Protein AF-A0A923VEP1-F1 (afdb_monomer)

Sequence (220 aa):
MVNENIIKENYARMTDEQLLHLAKFDAQGLTSNALLLLREAFQHRHLDISILNNNNGLALQDAGLIKDGTSYKISDSIWAFVFTEKEAGKTNEEIYDGLIARAINENDAQLILASLKSKATEILNKQHASISKGLFIGVAGLAVAVWKYSPSYNNNLYYAGLTAIIIGVFFLFRGVSSKSRYKTILVNIETERIIAEQAATEKTPPNASNQTGWVTTTSG

Structure (mmCIF, N/CA/C/O backbone):
data_AF-A0A923VEP1-F1
#
_entry.id   AF-A0A923VEP1-F1
#
loop_
_atom_site.group_PDB
_atom_site.id
_atom_site.type_symbol
_atom_site.label_atom_id
_atom_site.label_alt_id
_atom_site.label_comp_id
_atom_site.label_asym_id
_atom_site.label_entity_id
_atom_site.label_seq_id
_atom_site.pdbx_PDB_ins_code
_atom_site.Cartn_x
_atom_site.Cartn_y
_atom_site.Cartn_z
_atom_site.occupancy
_atom_site.B_iso_or_equiv
_atom_site.auth_seq_id
_atom_site.auth_comp_id
_atom_site.auth_asym_id
_atom_site.auth_atom_id
_atom_site.pdbx_PDB_model_num
ATOM 1 N N . MET A 1 1 ? -11.069 -17.797 26.281 1.00 52.22 1 MET A N 1
ATOM 2 C CA . MET A 1 1 ? -10.958 -16.329 26.176 1.00 52.22 1 MET A CA 1
ATOM 3 C C . MET A 1 1 ? -10.704 -15.807 27.579 1.00 52.22 1 MET A C 1
ATOM 5 O O . MET A 1 1 ? -11.491 -16.127 28.462 1.00 52.22 1 MET A O 1
ATOM 9 N N . VAL A 1 2 ? -9.567 -15.156 27.830 1.00 60.34 2 VAL A N 1
ATOM 10 C CA . VAL A 1 2 ? -9.268 -14.611 29.166 1.00 60.34 2 VAL A CA 1
ATOM 11 C C . VAL A 1 2 ? -10.121 -13.357 29.360 1.00 60.34 2 VAL A C 1
ATOM 13 O O . VAL A 1 2 ? -10.227 -12.549 28.445 1.00 60.34 2 VAL A O 1
ATOM 16 N N . ASN A 1 3 ? -10.783 -13.229 30.508 1.00 81.75 3 ASN A N 1
ATOM 17 C CA . ASN A 1 3 ? -11.691 -12.117 30.781 1.00 81.75 3 ASN A CA 1
ATOM 18 C C . ASN A 1 3 ? -10.883 -10.842 31.074 1.00 81.75 3 ASN A C 1
ATOM 20 O O . ASN A 1 3 ? -10.177 -10.763 32.080 1.00 81.75 3 ASN A O 1
ATOM 24 N N . GLU A 1 4 ? -10.993 -9.855 30.190 1.00 80.81 4 GLU A N 1
ATOM 25 C CA . GLU A 1 4 ? -10.236 -8.597 30.230 1.00 80.81 4 GLU A CA 1
ATOM 26 C C . GLU A 1 4 ? -10.462 -7.811 31.526 1.00 80.81 4 GLU A C 1
ATOM 28 O O . GLU A 1 4 ? -9.530 -7.209 32.060 1.00 80.81 4 GLU A O 1
ATOM 33 N N . ASN A 1 5 ? -11.662 -7.908 32.103 1.00 84.88 5 ASN A N 1
ATOM 34 C CA . ASN A 1 5 ? -11.992 -7.242 33.362 1.00 84.88 5 ASN A CA 1
ATOM 35 C C . ASN A 1 5 ? -11.163 -7.783 34.534 1.00 84.88 5 ASN A C 1
ATOM 37 O O . ASN A 1 5 ? -10.740 -7.014 35.393 1.00 84.88 5 ASN A O 1
ATOM 41 N N . ILE A 1 6 ? -10.863 -9.087 34.535 1.00 87.81 6 ILE A N 1
ATOM 42 C CA . ILE A 1 6 ? -10.051 -9.723 35.583 1.00 87.81 6 ILE A CA 1
ATOM 43 C C . ILE A 1 6 ? -8.592 -9.268 35.475 1.00 87.81 6 ILE A C 1
ATOM 45 O O . ILE A 1 6 ? -7.945 -9.001 36.484 1.00 87.81 6 ILE A O 1
ATOM 49 N N . ILE A 1 7 ? -8.068 -9.148 34.251 1.00 87.50 7 ILE A N 1
ATOM 50 C CA . ILE A 1 7 ? -6.702 -8.660 34.016 1.00 87.50 7 ILE A CA 1
ATOM 51 C C . ILE A 1 7 ? -6.579 -7.205 34.484 1.00 87.50 7 ILE A C 1
ATOM 53 O O . ILE A 1 7 ? -5.647 -6.871 35.216 1.00 87.50 7 ILE A O 1
ATOM 57 N N . LYS A 1 8 ? -7.546 -6.358 34.113 1.00 89.44 8 LYS A N 1
ATOM 58 C CA . LYS A 1 8 ? -7.582 -4.947 34.511 1.00 89.44 8 LYS A CA 1
ATOM 59 C C . LYS A 1 8 ? -7.643 -4.786 36.030 1.00 89.44 8 LYS A C 1
ATOM 61 O O . LYS A 1 8 ? -6.890 -3.993 36.590 1.00 89.44 8 LYS A O 1
ATOM 66 N N . GLU A 1 9 ? -8.486 -5.568 36.702 1.00 89.94 9 GLU A N 1
ATOM 67 C CA . GLU A 1 9 ? -8.593 -5.558 38.162 1.00 89.94 9 GLU A CA 1
ATOM 68 C C . GLU A 1 9 ? -7.305 -6.045 38.842 1.00 89.94 9 GLU A C 1
ATOM 70 O O . GLU A 1 9 ? -6.853 -5.441 39.816 1.00 89.94 9 GLU A O 1
ATOM 75 N N . ASN A 1 10 ? -6.661 -7.083 38.302 1.00 92.94 10 ASN A N 1
ATOM 76 C CA . ASN A 1 10 ? -5.381 -7.562 38.818 1.00 92.94 10 ASN A CA 1
ATOM 77 C C . ASN A 1 10 ? -4.284 -6.496 38.701 1.00 92.94 10 ASN A C 1
ATOM 79 O O . ASN A 1 10 ? -3.586 -6.243 39.681 1.00 92.94 10 ASN A O 1
ATOM 83 N N . TYR A 1 11 ? -4.160 -5.818 37.557 1.00 94.50 11 TYR A N 1
ATOM 84 C CA . TYR A 1 11 ? -3.188 -4.729 37.393 1.00 94.50 11 TYR A CA 1
ATOM 85 C C . TYR A 1 11 ? -3.507 -3.519 38.271 1.00 94.50 11 TYR A C 1
ATOM 87 O O . TYR A 1 11 ? -2.596 -2.893 38.807 1.00 94.50 11 TYR A O 1
ATOM 95 N N . ALA A 1 12 ? -4.790 -3.225 38.495 1.00 91.75 12 ALA A N 1
ATOM 96 C CA . ALA A 1 12 ? -5.208 -2.168 39.410 1.00 91.75 12 ALA A CA 1
ATOM 97 C C . ALA A 1 12 ? -4.844 -2.463 40.877 1.00 91.75 12 ALA A C 1
ATOM 99 O O . ALA A 1 12 ? -4.664 -1.521 41.646 1.00 91.75 12 ALA A O 1
ATOM 100 N N . ARG A 1 13 ? -4.705 -3.738 41.262 1.00 95.12 13 ARG A N 1
ATOM 101 C CA . ARG A 1 13 ? -4.319 -4.166 42.619 1.00 95.12 13 ARG A CA 1
ATOM 102 C C . ARG A 1 13 ? -2.810 -4.328 42.819 1.00 95.12 13 ARG A C 1
ATOM 104 O O . ARG A 1 13 ? -2.364 -4.344 43.962 1.00 95.12 13 ARG A O 1
ATOM 111 N N . MET A 1 14 ? -2.034 -4.458 41.743 1.00 96.38 14 MET A N 1
ATOM 112 C CA . MET A 1 14 ? -0.572 -4.555 41.823 1.00 96.38 14 MET A CA 1
ATOM 113 C C . MET A 1 14 ? 0.042 -3.241 42.308 1.00 96.38 14 MET A C 1
ATOM 115 O O . MET A 1 14 ? -0.480 -2.163 42.012 1.00 96.38 14 MET A O 1
ATOM 119 N N . THR A 1 15 ? 1.161 -3.317 43.028 1.00 96.19 15 THR A N 1
ATOM 120 C CA . THR A 1 15 ? 1.973 -2.133 43.351 1.00 96.19 15 THR A CA 1
ATOM 121 C C . THR A 1 15 ? 2.782 -1.684 42.135 1.00 96.19 15 THR A C 1
ATOM 123 O O . THR A 1 15 ? 2.928 -2.425 41.158 1.00 96.19 15 THR A O 1
ATOM 126 N N . ASP A 1 16 ? 3.320 -0.468 42.174 1.00 94.75 16 ASP A N 1
ATOM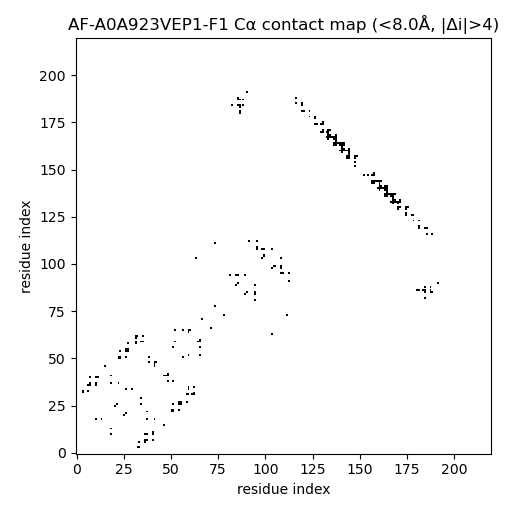 127 C CA . ASP A 1 16 ? 4.094 0.074 41.054 1.00 94.75 16 ASP A CA 1
ATOM 128 C C . ASP A 1 16 ? 5.374 -0.738 40.809 1.00 94.75 16 ASP A C 1
ATOM 130 O O . ASP A 1 16 ? 5.750 -0.974 39.661 1.00 94.75 16 ASP A O 1
ATOM 134 N N . GLU A 1 17 ? 5.996 -1.269 41.865 1.00 93.81 17 GLU A N 1
ATOM 135 C CA . GLU A 1 17 ? 7.159 -2.156 41.767 1.00 93.81 17 GLU A CA 1
ATOM 136 C C . GLU A 1 17 ? 6.806 -3.474 41.076 1.00 93.81 17 GLU A C 1
ATOM 138 O O . GLU A 1 17 ? 7.581 -3.973 40.258 1.00 93.81 17 GLU A O 1
ATOM 143 N N . GLN A 1 18 ? 5.629 -4.030 41.374 1.00 95.06 18 GLN A N 1
ATOM 144 C CA . GLN A 1 18 ? 5.143 -5.256 40.742 1.00 95.06 18 GLN A CA 1
ATOM 145 C C . GLN A 1 18 ? 4.831 -5.032 39.262 1.00 95.06 18 GLN A C 1
ATOM 147 O O . GLN A 1 18 ? 5.214 -5.851 38.429 1.00 95.06 18 GLN A O 1
ATOM 152 N N . LEU A 1 19 ? 4.199 -3.905 38.922 1.00 93.62 19 LEU A N 1
ATOM 153 C CA . LEU A 1 19 ? 3.934 -3.515 37.536 1.00 93.62 19 LEU A CA 1
ATOM 154 C C . LEU A 1 19 ? 5.237 -3.312 36.751 1.00 93.62 19 LEU A C 1
ATOM 156 O O . LEU A 1 19 ? 5.366 -3.802 35.628 1.00 93.62 19 LEU A O 1
ATOM 160 N N . LEU A 1 20 ? 6.230 -2.651 37.353 1.00 92.75 20 LEU A N 1
ATOM 161 C CA . LEU A 1 20 ? 7.564 -2.469 36.774 1.00 92.75 20 LEU A CA 1
ATOM 162 C C . LEU A 1 20 ? 8.304 -3.796 36.584 1.00 92.75 20 LEU A C 1
ATOM 164 O O . LEU A 1 20 ? 8.945 -3.988 35.550 1.00 92.75 20 LEU A O 1
ATOM 168 N N . HIS A 1 21 ? 8.222 -4.710 37.552 1.00 92.19 21 HIS A N 1
ATOM 169 C CA . HIS A 1 21 ? 8.815 -6.042 37.443 1.00 92.19 21 HIS A CA 1
ATOM 170 C C . HIS A 1 21 ? 8.169 -6.839 36.306 1.00 92.19 21 HIS A C 1
ATOM 172 O O . HIS A 1 21 ? 8.873 -7.338 35.428 1.00 92.19 21 HIS A O 1
ATOM 178 N N . LEU A 1 22 ? 6.835 -6.884 36.275 1.00 92.19 22 LEU A N 1
ATOM 179 C CA . LEU A 1 22 ? 6.066 -7.555 35.230 1.00 92.19 22 LEU A CA 1
ATOM 180 C C . LEU A 1 22 ? 6.438 -7.017 33.839 1.00 92.19 22 LEU A C 1
ATOM 182 O O . LEU A 1 22 ? 6.708 -7.790 32.923 1.00 92.19 22 LEU A O 1
ATOM 186 N N . ALA A 1 23 ? 6.528 -5.691 33.690 1.00 89.44 23 ALA A N 1
ATOM 187 C CA . ALA A 1 23 ? 6.914 -5.040 32.439 1.00 89.44 23 ALA A CA 1
ATOM 188 C C . ALA A 1 23 ? 8.346 -5.383 31.985 1.00 89.44 23 ALA A C 1
ATOM 190 O O . ALA A 1 23 ? 8.605 -5.492 30.785 1.00 89.44 23 ALA A O 1
ATOM 191 N N . LYS A 1 24 ? 9.284 -5.542 32.929 1.00 89.50 24 LYS A N 1
ATOM 192 C CA . LYS A 1 24 ? 10.697 -5.816 32.627 1.00 89.50 24 LYS A CA 1
ATOM 193 C C . LYS A 1 24 ? 10.974 -7.280 32.311 1.00 89.50 24 LYS A C 1
ATOM 195 O O . LYS A 1 24 ? 11.779 -7.535 31.419 1.00 89.50 24 LYS A O 1
ATOM 200 N N . PHE A 1 25 ? 10.347 -8.205 33.033 1.00 87.00 25 PHE A N 1
ATOM 201 C CA . PHE A 1 25 ? 10.731 -9.619 33.013 1.00 87.00 25 PHE A CA 1
ATOM 202 C C . PHE A 1 25 ? 9.683 -10.530 32.372 1.00 87.00 25 PHE A C 1
ATOM 204 O O . PHE A 1 25 ? 10.047 -11.437 31.631 1.00 87.00 25 PHE A O 1
ATOM 211 N N . ASP A 1 26 ? 8.396 -10.261 32.590 1.00 85.62 26 ASP A N 1
ATOM 212 C CA . ASP A 1 26 ? 7.318 -11.192 32.225 1.00 85.62 26 ASP A CA 1
ATOM 213 C C . ASP A 1 26 ? 6.531 -10.750 30.982 1.00 85.62 26 ASP A C 1
ATOM 215 O O . ASP A 1 26 ? 5.706 -11.493 30.447 1.00 85.62 26 ASP A O 1
ATOM 219 N N . ALA A 1 27 ? 6.788 -9.538 30.489 1.00 81.62 27 ALA A N 1
ATOM 220 C CA . ALA A 1 27 ? 5.995 -8.912 29.439 1.00 81.62 27 ALA A CA 1
ATOM 221 C C . ALA A 1 27 ? 6.010 -9.658 28.092 1.00 81.62 27 ALA A C 1
ATOM 223 O O . ALA A 1 27 ? 5.032 -9.584 27.352 1.00 81.62 27 ALA A O 1
ATOM 224 N N . GLN A 1 28 ? 7.059 -10.430 27.797 1.00 78.94 28 GLN A N 1
ATOM 225 C CA . GLN A 1 28 ? 7.142 -11.240 26.573 1.00 78.94 28 GLN A CA 1
ATOM 226 C C . GLN A 1 28 ? 6.142 -12.406 26.555 1.00 78.94 28 GLN A C 1
ATOM 228 O O . GLN A 1 28 ? 5.768 -12.879 25.486 1.00 78.94 28 GLN A O 1
ATOM 233 N N . GLY A 1 29 ? 5.706 -12.873 27.731 1.00 78.12 29 GLY A N 1
ATOM 234 C CA . GLY A 1 29 ? 4.711 -13.939 27.866 1.00 78.12 29 GLY A CA 1
ATOM 235 C C . GLY A 1 29 ? 3.266 -13.435 27.883 1.00 78.12 29 GLY A C 1
ATOM 236 O O . GLY A 1 29 ? 2.335 -14.239 27.941 1.00 78.12 29 GLY A O 1
ATOM 237 N N . LEU A 1 30 ? 3.058 -12.116 27.859 1.00 82.00 30 LEU A N 1
ATOM 238 C CA . LEU A 1 30 ? 1.729 -11.521 27.900 1.00 82.00 30 LEU A CA 1
ATOM 239 C C . LEU A 1 30 ? 1.100 -11.497 26.505 1.00 82.00 30 LEU A C 1
ATOM 241 O O . LEU A 1 30 ? 1.724 -11.145 25.508 1.00 82.00 30 LEU A O 1
ATOM 245 N N . THR A 1 31 ? -0.189 -11.824 26.444 1.00 81.88 31 THR A N 1
ATOM 246 C CA . THR A 1 31 ? -0.997 -11.625 25.232 1.00 81.88 31 THR A CA 1
ATOM 247 C C . THR A 1 31 ? -1.098 -10.138 24.882 1.00 81.88 31 THR A C 1
ATOM 249 O O . THR A 1 31 ? -1.059 -9.299 25.785 1.00 81.88 31 THR A O 1
ATOM 252 N N . SER A 1 32 ? -1.344 -9.806 23.612 1.00 75.50 32 SER A N 1
ATOM 253 C CA . SER A 1 32 ? -1.493 -8.419 23.148 1.00 75.50 32 SER A CA 1
ATOM 254 C C . SER A 1 32 ? -2.481 -7.603 23.993 1.00 75.50 32 SER A C 1
ATOM 256 O O . SER A 1 32 ? -2.124 -6.528 24.462 1.00 75.50 32 SER A O 1
ATOM 258 N N . ASN A 1 33 ? -3.671 -8.135 24.303 1.00 75.31 33 ASN A N 1
ATOM 259 C CA . ASN A 1 33 ? -4.666 -7.421 25.124 1.00 75.31 33 ASN A CA 1
ATOM 260 C C . ASN A 1 33 ? -4.176 -7.169 26.560 1.00 75.31 33 ASN A C 1
ATOM 262 O O . ASN A 1 33 ? -4.417 -6.103 27.122 1.00 75.31 33 ASN A O 1
ATOM 266 N N . ALA A 1 34 ? -3.439 -8.115 27.147 1.00 85.12 34 ALA A N 1
ATOM 267 C CA . ALA A 1 34 ? -2.849 -7.943 28.473 1.00 85.12 34 ALA A CA 1
ATOM 268 C C . ALA A 1 34 ? -1.767 -6.847 28.473 1.00 85.12 34 ALA A C 1
ATOM 270 O O . ALA A 1 34 ? -1.735 -6.020 29.380 1.00 85.12 34 ALA A O 1
ATOM 271 N N . LEU A 1 35 ? -0.941 -6.768 27.424 1.00 86.94 35 LEU A N 1
ATOM 272 C CA . LEU A 1 35 ? 0.028 -5.678 27.259 1.00 86.94 35 LEU A CA 1
ATOM 273 C C . LEU A 1 35 ? -0.649 -4.305 27.131 1.00 86.94 35 LEU A C 1
ATOM 275 O O . LEU A 1 35 ? -0.133 -3.318 27.660 1.00 86.94 35 LEU A O 1
ATOM 279 N N . LEU A 1 36 ? -1.813 -4.231 26.479 1.00 81.50 36 LEU A N 1
ATOM 280 C CA . LEU A 1 36 ? -2.581 -2.986 26.376 1.00 81.50 36 LEU A CA 1
ATOM 281 C C . LEU A 1 36 ? -3.112 -2.520 27.727 1.00 81.50 36 LEU A C 1
ATOM 283 O O . LEU A 1 36 ? -2.910 -1.362 28.096 1.00 81.50 36 LEU A O 1
ATOM 287 N N . LEU A 1 37 ? -3.723 -3.428 28.487 1.00 86.94 37 LEU A N 1
ATOM 288 C CA . LEU A 1 37 ? -4.214 -3.132 29.834 1.00 86.94 37 LEU A CA 1
ATOM 289 C C . LEU A 1 37 ? -3.068 -2.768 30.787 1.00 86.94 37 LEU A C 1
ATOM 291 O O . LEU A 1 37 ? -3.220 -1.882 31.627 1.00 86.94 37 LEU A O 1
ATOM 295 N N . LEU A 1 38 ? -1.900 -3.400 30.631 1.00 89.94 38 LEU A N 1
ATOM 296 C CA . LEU A 1 38 ? -0.706 -3.067 31.404 1.00 89.94 38 LEU A CA 1
ATOM 297 C C . LEU A 1 38 ? -0.239 -1.636 31.110 1.00 89.94 38 LEU A C 1
ATOM 299 O O . LEU A 1 38 ? 0.043 -0.872 32.032 1.00 89.94 38 LEU A O 1
ATOM 303 N N . ARG A 1 39 ? -0.213 -1.230 29.837 1.00 84.81 39 ARG A N 1
ATOM 304 C CA . ARG A 1 39 ? 0.128 0.146 29.460 1.00 84.81 39 ARG A CA 1
ATOM 305 C C . ARG A 1 39 ? -0.885 1.164 29.987 1.00 84.81 39 ARG A C 1
ATOM 307 O O . ARG A 1 39 ? -0.470 2.234 30.430 1.00 84.81 39 ARG A O 1
ATOM 314 N N . GLU A 1 40 ? -2.181 0.848 29.950 1.00 85.38 40 GLU A N 1
ATOM 315 C CA . GLU A 1 40 ? -3.235 1.700 30.523 1.00 85.38 40 GLU A CA 1
ATOM 316 C C . GLU A 1 40 ? -2.985 1.930 32.024 1.00 85.38 40 GLU A C 1
ATOM 318 O O . GLU A 1 40 ? -3.026 3.068 32.493 1.00 85.38 40 GLU A O 1
ATOM 323 N N . ALA A 1 41 ? -2.621 0.874 32.763 1.00 88.12 41 ALA A N 1
ATOM 324 C CA . ALA A 1 41 ? -2.265 0.976 34.177 1.00 88.12 41 ALA A CA 1
ATOM 325 C C . ALA A 1 41 ? -1.023 1.860 34.412 1.00 88.12 41 ALA A C 1
ATOM 327 O O . ALA A 1 41 ? -1.032 2.695 35.316 1.00 88.12 41 ALA A O 1
ATOM 328 N N . PHE A 1 42 ? 0.013 1.745 33.571 1.00 91.50 42 PHE A N 1
ATOM 329 C CA . PHE A 1 42 ? 1.195 2.619 33.631 1.00 91.50 42 PHE A CA 1
ATOM 330 C C . PHE A 1 42 ? 0.841 4.088 33.372 1.00 91.50 42 PHE A C 1
ATOM 332 O O . PHE A 1 42 ? 1.305 4.966 34.095 1.00 91.50 42 PHE A O 1
ATOM 339 N N . GLN A 1 43 ? -0.007 4.364 32.375 1.00 86.56 43 GLN A N 1
ATOM 340 C CA . GLN A 1 43 ? -0.461 5.721 32.057 1.00 86.56 43 GLN A CA 1
ATOM 341 C C . GLN A 1 43 ? -1.260 6.341 33.201 1.00 86.56 43 GLN A C 1
ATOM 343 O O . GLN A 1 43 ? -0.994 7.480 33.581 1.00 86.56 43 GLN A O 1
ATOM 348 N N . HIS A 1 44 ? -2.201 5.585 33.771 1.00 90.06 44 HIS A N 1
ATOM 349 C CA . HIS A 1 44 ? -3.036 6.046 34.878 1.00 90.06 44 HIS A CA 1
ATOM 350 C C . HIS A 1 44 ? -2.214 6.375 36.133 1.00 90.06 44 HIS A C 1
ATOM 352 O O . HIS A 1 44 ? -2.601 7.228 36.927 1.00 90.06 44 HIS A O 1
ATOM 358 N N . ARG A 1 45 ? -1.078 5.698 36.325 1.00 88.62 45 ARG A N 1
ATOM 359 C CA . ARG A 1 45 ? -0.187 5.894 37.477 1.00 88.62 45 ARG A CA 1
ATOM 360 C C . ARG A 1 45 ? 1.046 6.744 37.167 1.00 88.62 45 ARG A C 1
ATOM 362 O O . ARG A 1 45 ? 1.923 6.864 38.013 1.00 88.62 45 ARG A O 1
ATOM 369 N N . HIS A 1 46 ? 1.113 7.340 35.975 1.00 87.31 46 HIS A N 1
ATOM 370 C CA . HIS A 1 46 ? 2.241 8.158 35.515 1.00 87.31 46 HIS A CA 1
ATOM 371 C C . HIS A 1 46 ? 3.609 7.448 35.585 1.00 87.31 46 HIS A C 1
ATOM 373 O O . HIS A 1 46 ? 4.637 8.079 35.826 1.00 87.31 46 HIS A O 1
ATOM 379 N N . LEU A 1 47 ? 3.626 6.133 35.358 1.00 89.25 47 LEU A N 1
ATOM 380 C CA . LEU A 1 47 ? 4.844 5.326 35.310 1.00 89.25 47 LEU A CA 1
ATOM 381 C C . LEU A 1 47 ? 5.541 5.450 33.948 1.00 89.25 47 LEU A C 1
ATOM 383 O O . LEU A 1 47 ? 4.921 5.775 32.935 1.00 89.25 47 LEU A O 1
ATOM 387 N N . ASP A 1 48 ? 6.841 5.155 33.914 1.00 85.50 48 ASP A N 1
ATOM 388 C CA . ASP A 1 48 ? 7.645 5.235 32.694 1.00 85.50 48 ASP A CA 1
ATOM 389 C C . ASP A 1 48 ? 7.270 4.134 31.683 1.00 85.50 48 ASP A C 1
ATOM 391 O O . ASP A 1 48 ? 7.588 2.954 31.841 1.00 85.50 48 ASP A O 1
ATOM 395 N N . ILE A 1 49 ? 6.594 4.547 30.610 1.00 82.25 49 ILE A N 1
ATOM 396 C CA . ILE A 1 49 ? 6.110 3.679 29.527 1.00 82.25 49 ILE A CA 1
ATOM 397 C C . ILE A 1 49 ? 7.258 3.246 28.602 1.00 82.25 49 ILE A C 1
ATOM 399 O O . ILE A 1 49 ? 7.128 2.249 27.889 1.00 82.25 49 ILE A O 1
ATOM 403 N N . SER A 1 50 ? 8.400 3.945 28.611 1.00 77.94 50 SER A N 1
ATOM 404 C CA . SER A 1 50 ? 9.531 3.628 27.727 1.00 77.94 50 SER A CA 1
ATOM 405 C C . SER A 1 50 ? 10.079 2.213 27.957 1.00 77.94 50 SER A C 1
ATOM 407 O O . SER A 1 50 ? 10.549 1.557 27.025 1.00 77.94 50 SER A O 1
ATOM 409 N N . ILE A 1 51 ? 9.914 1.694 29.177 1.00 80.50 51 ILE A N 1
ATOM 410 C CA . ILE A 1 51 ? 10.300 0.340 29.585 1.00 80.50 51 ILE A CA 1
ATOM 411 C C . ILE A 1 51 ? 9.521 -0.726 28.796 1.00 80.50 51 ILE A C 1
ATOM 413 O O . ILE A 1 51 ? 10.084 -1.759 28.433 1.00 80.50 51 ILE A O 1
ATOM 417 N N . LEU A 1 52 ? 8.248 -0.468 28.473 1.00 77.88 52 LEU A N 1
ATOM 418 C CA . LEU A 1 52 ? 7.418 -1.379 27.678 1.00 77.88 52 LEU A CA 1
ATOM 419 C C . LEU A 1 52 ? 7.851 -1.395 26.203 1.00 77.88 52 LEU A C 1
ATOM 421 O O . LEU A 1 52 ? 7.848 -2.455 25.573 1.00 77.88 52 LEU A O 1
ATOM 425 N N . ASN A 1 53 ? 8.274 -0.242 25.675 1.00 66.38 53 ASN A N 1
ATOM 426 C CA . ASN A 1 53 ? 8.685 -0.081 24.278 1.00 66.38 53 ASN A CA 1
ATOM 427 C C . ASN A 1 53 ? 10.036 -0.752 23.976 1.00 66.38 53 ASN A C 1
ATOM 429 O O . ASN A 1 53 ? 10.188 -1.349 22.911 1.00 66.38 53 ASN A O 1
ATOM 433 N N . ASN A 1 54 ? 10.995 -0.699 24.910 1.00 64.38 54 ASN A N 1
ATOM 434 C CA . ASN A 1 54 ? 12.335 -1.264 24.707 1.00 64.38 54 ASN A CA 1
ATOM 435 C C . ASN A 1 54 ? 12.347 -2.798 24.629 1.00 64.38 54 ASN A C 1
ATOM 437 O O . ASN A 1 54 ? 13.136 -3.360 23.874 1.00 64.38 54 ASN A O 1
ATOM 441 N N . ASN A 1 55 ? 11.468 -3.472 25.377 1.00 60.62 55 ASN A N 1
ATOM 442 C CA . ASN A 1 55 ? 11.494 -4.934 25.486 1.00 60.62 55 ASN A CA 1
ATOM 443 C C . ASN A 1 55 ? 10.443 -5.639 24.615 1.00 60.62 55 ASN A C 1
ATOM 445 O O . ASN A 1 55 ? 10.649 -6.792 24.244 1.00 60.62 55 ASN A O 1
ATOM 449 N N . ASN A 1 56 ? 9.337 -4.965 24.272 1.00 59.94 56 ASN A N 1
ATOM 450 C CA . ASN A 1 56 ? 8.178 -5.592 23.617 1.00 59.94 5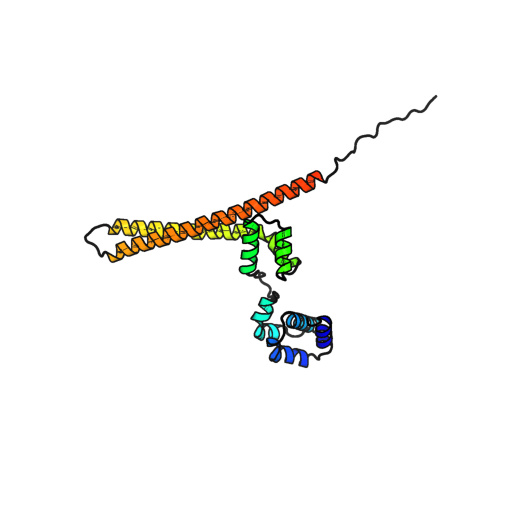6 ASN A CA 1
ATOM 451 C C . ASN A 1 56 ? 7.682 -4.814 22.389 1.00 59.94 56 ASN A C 1
ATOM 453 O O . ASN A 1 56 ? 6.527 -4.964 21.986 1.00 59.94 56 ASN A O 1
ATOM 457 N N . GLY A 1 57 ? 8.542 -3.987 21.782 1.00 51.38 57 GLY A N 1
ATOM 458 C CA . GLY A 1 57 ? 8.190 -3.129 20.647 1.00 51.38 57 GLY A CA 1
ATOM 459 C C . GLY A 1 57 ? 7.522 -3.865 19.477 1.00 51.38 57 GLY A C 1
ATOM 460 O O . GLY A 1 57 ? 6.648 -3.296 18.841 1.00 51.38 57 GLY A O 1
ATOM 461 N N . LEU A 1 58 ? 7.842 -5.143 19.241 1.00 51.00 58 LEU A N 1
ATOM 462 C CA . LEU A 1 58 ? 7.185 -5.973 18.219 1.00 51.00 58 LEU A CA 1
ATOM 463 C C . LEU A 1 58 ? 5.755 -6.392 18.611 1.00 51.00 58 LEU A C 1
ATOM 465 O O . LEU A 1 58 ? 4.841 -6.232 17.812 1.00 51.00 58 LEU A O 1
ATOM 469 N N . ALA A 1 59 ? 5.526 -6.836 19.852 1.00 53.19 59 ALA A N 1
ATOM 470 C CA . ALA A 1 59 ? 4.196 -7.244 20.323 1.00 53.19 59 ALA A CA 1
ATOM 471 C C . ALA A 1 59 ? 3.235 -6.049 20.490 1.00 53.19 59 ALA A C 1
ATOM 473 O O . ALA A 1 59 ? 2.036 -6.167 20.249 1.00 53.19 59 ALA A O 1
ATOM 474 N N . LEU A 1 60 ? 3.763 -4.875 20.854 1.00 50.53 60 LEU A N 1
ATOM 475 C CA . LEU A 1 60 ? 3.012 -3.614 20.930 1.00 50.53 60 LEU A CA 1
ATOM 476 C C . LEU A 1 60 ? 2.754 -2.985 19.547 1.00 50.53 60 LEU A C 1
ATOM 478 O O . LEU A 1 60 ? 1.789 -2.235 19.383 1.00 50.53 60 LEU A O 1
ATOM 482 N N . GLN A 1 61 ? 3.598 -3.291 18.558 1.00 49.72 61 GLN A N 1
ATOM 483 C CA . GLN A 1 61 ? 3.416 -2.903 17.157 1.00 49.72 61 GLN A CA 1
ATOM 484 C C . GLN A 1 61 ? 2.395 -3.806 16.450 1.00 49.72 61 GLN A C 1
ATOM 486 O O . GLN A 1 61 ? 1.539 -3.281 15.743 1.00 49.72 61 GLN A O 1
ATOM 491 N N . ASP A 1 62 ? 2.402 -5.115 16.722 1.00 46.94 62 ASP A N 1
ATOM 492 C CA . ASP A 1 62 ? 1.357 -6.053 16.278 1.00 46.94 62 ASP A CA 1
ATOM 493 C C . ASP A 1 62 ? 0.004 -5.782 16.960 1.00 46.94 62 ASP A C 1
ATOM 495 O O . ASP A 1 62 ? -1.048 -5.991 16.361 1.00 46.94 62 ASP A O 1
ATOM 499 N N . ALA A 1 63 ? 0.015 -5.239 18.184 1.00 49.19 63 ALA A N 1
ATOM 500 C CA . ALA A 1 63 ? -1.172 -4.711 18.863 1.00 49.19 63 ALA A CA 1
ATOM 501 C C . ALA A 1 63 ? -1.585 -3.297 18.389 1.00 49.19 63 ALA A C 1
ATOM 503 O O . ALA A 1 63 ? -2.488 -2.696 18.970 1.00 49.19 63 ALA A O 1
ATOM 504 N N . GLY A 1 64 ? -0.912 -2.742 17.371 1.00 44.88 64 GLY A N 1
ATOM 505 C CA . GLY A 1 64 ? -1.304 -1.509 16.683 1.00 44.88 64 GLY A CA 1
ATOM 506 C C . GLY A 1 64 ? -1.100 -0.199 17.450 1.00 44.88 64 GLY A C 1
ATOM 507 O O . GLY A 1 64 ? -1.692 0.804 17.067 1.00 44.88 64 GLY A O 1
ATOM 508 N N . LEU A 1 65 ? -0.310 -0.156 18.533 1.00 48.72 65 LEU A N 1
ATOM 509 C CA . LEU A 1 65 ? -0.414 0.955 19.494 1.00 48.72 65 LEU A CA 1
ATOM 510 C C . LEU A 1 65 ? 0.873 1.716 19.840 1.00 48.72 65 LEU A C 1
ATOM 512 O O . LEU A 1 65 ? 0.841 2.537 20.759 1.00 48.72 65 LEU A O 1
ATOM 516 N N . ILE A 1 66 ? 1.981 1.593 19.101 1.00 44.78 66 ILE A N 1
ATOM 517 C CA . ILE A 1 66 ? 3.096 2.554 19.260 1.00 44.78 66 ILE A CA 1
ATOM 518 C C . ILE A 1 66 ? 2.671 3.943 18.740 1.00 44.78 66 ILE A C 1
ATOM 520 O O . ILE A 1 66 ? 2.831 4.284 17.572 1.00 44.78 66 ILE A O 1
ATOM 524 N N . LYS A 1 67 ? 2.115 4.752 19.652 1.00 51.00 67 LYS A N 1
ATOM 525 C CA . LYS A 1 67 ? 1.964 6.208 19.554 1.00 51.00 67 LYS A CA 1
ATOM 526 C C . LYS A 1 67 ? 3.285 6.868 19.954 1.00 51.00 67 LYS A C 1
ATOM 528 O O . LYS A 1 67 ? 3.405 7.322 21.087 1.00 51.00 67 LYS A O 1
ATOM 533 N N . ASP A 1 68 ? 4.235 6.930 19.029 1.00 41.44 68 ASP A N 1
ATOM 534 C CA . ASP A 1 68 ? 5.299 7.935 19.082 1.00 41.44 68 ASP A CA 1
ATOM 535 C C . ASP A 1 68 ? 4.961 9.029 18.064 1.00 41.44 68 ASP A C 1
ATOM 537 O O . ASP A 1 68 ? 4.496 8.749 16.962 1.00 41.44 68 ASP A O 1
ATOM 541 N N . GLY A 1 69 ? 5.101 10.288 18.483 1.00 36.59 69 GLY A N 1
ATOM 542 C CA . GLY A 1 69 ? 4.475 11.493 17.922 1.00 36.59 69 GLY A CA 1
ATOM 543 C C . GLY A 1 69 ? 4.843 11.923 16.497 1.00 36.59 69 GLY A C 1
ATOM 544 O O . GLY A 1 69 ? 4.971 13.115 16.250 1.00 36.59 69 GLY A O 1
ATOM 545 N N . THR A 1 70 ? 4.987 11.019 15.533 1.00 34.31 70 THR A N 1
ATOM 546 C CA . THR A 1 70 ? 5.146 11.362 14.113 1.00 34.31 70 THR A CA 1
ATOM 547 C C . THR A 1 70 ? 4.561 10.260 13.228 1.00 34.31 70 THR A C 1
ATOM 549 O O . THR A 1 70 ? 5.091 9.162 13.171 1.00 34.31 70 THR A O 1
ATOM 552 N N . SER A 1 71 ? 3.484 10.582 12.497 1.00 39.59 71 SER A N 1
ATOM 553 C CA . SER A 1 71 ? 2.905 9.774 11.410 1.00 39.59 71 SER A CA 1
ATOM 554 C C . SER A 1 71 ? 2.586 8.317 11.777 1.00 39.59 71 SER A C 1
ATOM 556 O O . SER A 1 71 ? 3.432 7.439 11.630 1.00 39.59 71 SER A O 1
ATOM 558 N N . TYR A 1 72 ? 1.325 8.047 12.132 1.00 44.78 72 TYR A N 1
ATOM 559 C CA . TYR A 1 72 ? 0.753 6.698 12.224 1.00 44.78 72 TYR A CA 1
ATOM 560 C C . TYR A 1 72 ? 1.190 5.870 11.003 1.00 44.78 72 TYR A C 1
ATOM 562 O O . TYR A 1 72 ? 0.722 6.095 9.882 1.00 44.78 72 TYR A O 1
ATOM 570 N N . LYS A 1 73 ? 2.155 4.959 11.178 1.00 51.59 73 LYS A N 1
ATOM 571 C CA . LYS A 1 73 ? 2.551 4.032 10.117 1.00 51.59 73 LYS A CA 1
ATOM 572 C C . LYS A 1 73 ? 1.501 2.936 10.084 1.00 51.59 73 LYS A C 1
ATOM 574 O O . LYS A 1 73 ? 1.721 1.839 10.580 1.00 51.59 73 LYS A O 1
ATOM 579 N N . ILE A 1 74 ? 0.351 3.268 9.496 1.00 65.31 74 ILE A N 1
ATOM 580 C CA . ILE A 1 74 ? -0.555 2.269 8.933 1.00 65.31 74 ILE A CA 1
ATOM 581 C C . ILE A 1 74 ? 0.335 1.333 8.120 1.00 65.31 74 ILE A C 1
ATOM 583 O O . ILE A 1 74 ? 1.055 1.793 7.226 1.00 65.31 74 ILE A O 1
ATOM 587 N N . SER A 1 75 ? 0.356 0.058 8.495 1.00 75.44 75 SER A N 1
ATOM 588 C CA . SER A 1 75 ? 1.249 -0.904 7.869 1.00 75.44 75 SER A CA 1
ATOM 589 C C . SER A 1 75 ? 0.952 -0.998 6.372 1.00 75.44 75 SER A C 1
ATOM 591 O O . SER A 1 75 ? -0.191 -0.851 5.923 1.00 75.44 75 SER A O 1
ATOM 593 N N . ASP A 1 76 ? 1.984 -1.282 5.579 1.00 77.75 76 ASP A N 1
ATOM 594 C CA . ASP A 1 76 ? 1.823 -1.473 4.136 1.00 77.75 76 ASP A CA 1
ATOM 595 C C . ASP A 1 76 ? 0.826 -2.606 3.818 1.00 77.75 76 ASP A C 1
ATOM 597 O O . ASP A 1 76 ? 0.184 -2.586 2.769 1.00 77.75 76 ASP A O 1
ATOM 601 N N . SER A 1 77 ? 0.639 -3.564 4.736 1.00 81.25 77 SER A N 1
ATOM 602 C CA . SER A 1 77 ? -0.334 -4.651 4.596 1.00 81.25 77 SER A CA 1
ATOM 603 C C . SER A 1 77 ? -1.787 -4.183 4.717 1.00 81.25 77 SER A C 1
ATOM 605 O O . SER A 1 77 ? -2.631 -4.653 3.952 1.00 81.25 77 SER A O 1
ATOM 607 N N . ILE A 1 78 ? -2.087 -3.233 5.610 1.00 87.12 78 ILE A N 1
ATOM 608 C CA . ILE A 1 78 ? -3.428 -2.638 5.723 1.00 87.12 78 ILE A CA 1
ATOM 609 C C . ILE A 1 78 ? -3.742 -1.842 4.457 1.00 87.12 78 ILE A C 1
ATOM 611 O O . ILE A 1 78 ? -4.805 -2.015 3.863 1.00 87.12 78 ILE A O 1
ATOM 615 N N . TRP A 1 79 ? -2.790 -1.035 3.982 1.00 88.88 79 TRP A N 1
ATOM 616 C CA . TRP A 1 79 ? -2.954 -0.310 2.723 1.00 88.88 79 TRP A CA 1
ATOM 617 C C . TRP A 1 79 ? -3.141 -1.247 1.532 1.00 88.88 79 TRP A C 1
ATOM 619 O O . TRP A 1 79 ? -4.006 -1.002 0.695 1.00 88.88 79 TRP A O 1
ATOM 629 N N . ALA A 1 80 ? -2.375 -2.338 1.461 1.00 88.00 80 ALA A N 1
ATOM 630 C CA . ALA A 1 80 ? -2.521 -3.332 0.405 1.00 88.00 80 ALA A CA 1
ATOM 631 C C . ALA A 1 80 ? -3.918 -3.965 0.404 1.00 88.00 80 ALA A C 1
ATOM 633 O O . ALA A 1 80 ? -4.508 -4.116 -0.666 1.00 88.00 80 ALA A O 1
ATOM 634 N N . PHE A 1 81 ? -4.460 -4.290 1.582 1.00 91.31 81 PHE A N 1
ATOM 635 C CA . PHE A 1 81 ? -5.830 -4.782 1.715 1.00 91.31 81 PHE A CA 1
ATOM 636 C C . PHE A 1 81 ? -6.835 -3.751 1.195 1.00 91.31 81 PHE A C 1
ATOM 638 O O . PHE A 1 81 ? -7.562 -4.041 0.249 1.00 91.31 81 PHE A O 1
ATOM 645 N N . VAL A 1 82 ? -6.810 -2.529 1.731 1.00 93.88 82 VAL A N 1
ATOM 646 C CA . VAL A 1 82 ? -7.767 -1.475 1.365 1.00 93.88 82 VAL A CA 1
ATOM 647 C C . VAL A 1 82 ? -7.716 -1.158 -0.130 1.00 93.88 82 VAL A C 1
ATOM 649 O O . VAL A 1 82 ? -8.758 -1.051 -0.772 1.00 93.88 82 VAL A O 1
ATOM 652 N N . PHE A 1 83 ? -6.523 -1.057 -0.720 1.00 92.12 83 PHE A N 1
ATOM 653 C CA . PHE A 1 83 ? -6.393 -0.819 -2.157 1.00 92.12 83 PHE A CA 1
ATOM 654 C C . PHE A 1 83 ? -6.904 -1.983 -3.002 1.00 92.12 83 PHE A C 1
ATOM 656 O O . PHE A 1 83 ? -7.527 -1.735 -4.029 1.00 92.12 83 PHE A O 1
ATOM 663 N N . THR A 1 84 ? -6.669 -3.227 -2.583 1.00 89.31 84 THR A N 1
ATOM 664 C CA . THR A 1 84 ? -7.148 -4.414 -3.312 1.00 89.31 84 THR A CA 1
ATOM 665 C C . THR A 1 84 ? -8.671 -4.495 -3.281 1.00 89.31 84 THR A C 1
ATOM 667 O O . THR A 1 84 ? -9.305 -4.732 -4.304 1.00 89.31 84 THR A O 1
ATOM 670 N N . GLU A 1 85 ? -9.268 -4.234 -2.123 1.00 92.44 85 GLU A N 1
ATOM 671 C CA . GLU A 1 85 ? -10.721 -4.233 -1.956 1.00 92.44 85 GLU A CA 1
ATOM 672 C C . GLU A 1 85 ? -11.361 -3.084 -2.745 1.00 92.44 85 GLU A C 1
ATOM 674 O O . GLU A 1 85 ? -12.364 -3.279 -3.434 1.00 92.44 85 GLU A O 1
ATOM 679 N N . LYS A 1 86 ? -10.734 -1.899 -2.738 1.00 90.81 86 LYS A N 1
ATOM 680 C CA . LYS A 1 86 ? -11.214 -0.756 -3.522 1.00 90.81 86 LYS A CA 1
ATOM 681 C C . LYS A 1 86 ? -11.069 -0.964 -5.024 1.00 90.81 86 LYS A C 1
ATOM 683 O O . LYS A 1 86 ? -11.932 -0.542 -5.792 1.00 90.81 86 LYS A O 1
ATOM 688 N N . GLU A 1 87 ? -10.004 -1.626 -5.458 1.00 87.31 87 GLU A N 1
ATOM 689 C CA . GLU A 1 87 ? -9.813 -2.039 -6.850 1.00 87.31 87 GLU A CA 1
ATOM 690 C C . GLU A 1 87 ? -10.888 -3.037 -7.296 1.00 87.31 87 GLU A C 1
ATOM 692 O O . GLU A 1 87 ? -11.376 -2.931 -8.419 1.00 87.31 87 GLU A O 1
ATOM 697 N N . ALA A 1 88 ? -11.312 -3.937 -6.404 1.00 89.12 88 ALA A N 1
ATOM 698 C CA . ALA A 1 88 ? -12.409 -4.876 -6.639 1.00 89.12 88 ALA A CA 1
ATOM 699 C C . ALA A 1 88 ? -13.803 -4.214 -6.677 1.00 89.12 88 ALA A C 1
ATOM 701 O O . ALA A 1 88 ? -14.785 -4.892 -6.964 1.00 89.12 88 ALA A O 1
ATOM 702 N N . GLY A 1 89 ? -13.895 -2.905 -6.415 1.00 88.75 89 GLY A N 1
ATOM 703 C CA . GLY A 1 89 ? -15.145 -2.146 -6.479 1.00 88.75 89 GLY A CA 1
ATOM 704 C C . GLY A 1 89 ? -15.966 -2.156 -5.191 1.00 88.75 89 GLY A C 1
ATOM 705 O O . GLY A 1 89 ? -17.120 -1.744 -5.230 1.00 88.75 89 GLY A O 1
ATOM 706 N N . LYS A 1 90 ? -15.389 -2.593 -4.063 1.00 92.69 90 LYS A N 1
ATOM 707 C CA . LYS A 1 90 ? -16.084 -2.593 -2.770 1.00 92.69 90 LYS A CA 1
ATOM 708 C C . LYS A 1 90 ? -16.354 -1.181 -2.246 1.00 92.69 90 LYS A C 1
ATOM 710 O O . LYS A 1 90 ? -15.558 -0.248 -2.467 1.00 92.69 90 LYS A O 1
ATOM 715 N N . THR A 1 91 ? -17.470 -1.025 -1.539 1.00 90.62 91 THR A N 1
ATOM 716 C CA . THR A 1 91 ? -17.854 0.248 -0.914 1.00 90.62 91 THR A CA 1
ATOM 717 C C . THR A 1 91 ? -16.985 0.545 0.303 1.00 90.62 91 THR A C 1
ATOM 719 O O . THR A 1 91 ? -16.271 -0.313 0.828 1.00 90.62 91 THR A O 1
ATOM 722 N N . ASN A 1 92 ? -16.990 1.797 0.747 1.00 90.31 92 ASN A N 1
ATOM 723 C CA . ASN A 1 92 ? -16.277 2.198 1.951 1.00 90.31 92 ASN A CA 1
ATOM 724 C C . ASN A 1 92 ? -16.865 1.528 3.196 1.00 90.31 92 ASN A C 1
ATOM 726 O O . ASN A 1 92 ? -16.093 1.251 4.109 1.00 90.31 92 ASN A O 1
ATOM 730 N N . GLU A 1 93 ? -18.169 1.219 3.224 1.00 90.75 93 GLU A N 1
ATOM 731 C CA . GLU A 1 93 ? -18.759 0.443 4.323 1.00 90.75 93 GLU A CA 1
ATOM 732 C C . GLU A 1 93 ? -18.215 -0.990 4.350 1.00 90.75 93 GLU A C 1
ATOM 734 O O . GLU A 1 93 ? -17.740 -1.445 5.385 1.00 90.75 93 GLU A O 1
ATOM 739 N N . GLU A 1 94 ? -18.174 -1.678 3.206 1.00 92.81 94 GLU A N 1
ATOM 740 C CA . GLU A 1 94 ? -17.639 -3.046 3.139 1.00 92.81 94 GLU A CA 1
ATOM 741 C C . GLU A 1 94 ? -16.156 -3.106 3.538 1.00 92.81 94 GLU A C 1
ATOM 743 O O . GLU A 1 94 ? -15.702 -4.036 4.211 1.00 92.81 94 GLU A O 1
ATOM 748 N N . ILE A 1 95 ? -15.380 -2.098 3.130 1.00 93.56 95 ILE A N 1
ATOM 749 C CA . ILE A 1 95 ? -13.968 -1.983 3.503 1.00 93.56 95 ILE A CA 1
ATOM 750 C C . ILE A 1 95 ? -13.828 -1.667 4.994 1.00 93.56 95 ILE A C 1
ATOM 752 O O . ILE A 1 95 ? -12.935 -2.217 5.640 1.00 93.56 95 ILE A O 1
ATOM 756 N N . TYR A 1 96 ? -14.688 -0.806 5.542 1.00 93.75 96 TYR A N 1
ATOM 757 C CA . TYR A 1 96 ? -14.728 -0.503 6.970 1.00 93.75 96 TYR A CA 1
ATOM 758 C C . TYR A 1 96 ? -14.959 -1.778 7.782 1.00 93.75 96 TYR A C 1
ATOM 760 O O . TYR A 1 96 ? -14.136 -2.109 8.634 1.00 93.75 96 TYR A O 1
ATOM 768 N N . ASP A 1 97 ? -15.989 -2.552 7.444 1.00 91.88 97 ASP A N 1
ATOM 769 C CA . ASP A 1 97 ? -16.299 -3.820 8.109 1.00 91.88 97 ASP A CA 1
ATOM 770 C C . ASP A 1 97 ? -15.125 -4.805 8.017 1.00 91.88 97 ASP A C 1
ATOM 772 O O . ASP A 1 97 ? -14.755 -5.452 9.000 1.00 91.88 97 ASP A O 1
ATOM 776 N N . GLY A 1 98 ? -14.463 -4.864 6.856 1.00 89.69 98 GLY A N 1
ATOM 777 C CA . GLY A 1 98 ? -13.252 -5.658 6.657 1.00 89.69 98 GLY A CA 1
ATOM 778 C C . GLY A 1 98 ? -12.058 -5.210 7.511 1.00 89.69 98 GLY A C 1
ATOM 779 O O . GLY A 1 98 ? -11.242 -6.047 7.907 1.00 89.69 98 GLY A O 1
ATOM 780 N N . LEU A 1 99 ? -11.941 -3.915 7.817 1.00 90.56 99 LEU A N 1
ATOM 781 C CA . LEU A 1 99 ? -10.924 -3.375 8.725 1.00 90.56 99 LEU A CA 1
ATOM 782 C C . LEU A 1 99 ? -11.253 -3.703 10.187 1.00 90.56 99 LEU A C 1
ATOM 784 O O . LEU A 1 99 ? -10.366 -4.157 10.912 1.00 90.56 99 LEU A O 1
ATOM 788 N N . ILE A 1 100 ? -12.515 -3.569 10.601 1.00 89.94 100 ILE A N 1
ATOM 789 C CA . ILE A 1 100 ? -12.961 -3.945 11.953 1.00 89.94 100 ILE A CA 1
ATOM 790 C C . ILE A 1 100 ? -12.764 -5.446 12.193 1.00 89.94 100 ILE A C 1
ATOM 792 O O . ILE A 1 100 ? -12.224 -5.846 13.224 1.00 89.94 100 ILE A O 1
ATOM 796 N N . ALA A 1 101 ? -13.095 -6.289 11.209 1.00 84.19 101 ALA A N 1
ATOM 797 C CA . ALA A 1 101 ? -12.868 -7.734 11.271 1.00 84.19 101 ALA A CA 1
ATOM 798 C C . ALA A 1 101 ? -11.381 -8.111 11.430 1.00 84.19 101 ALA A C 1
ATOM 800 O O . ALA A 1 101 ? -11.058 -9.193 11.919 1.00 84.19 101 ALA A O 1
ATOM 801 N N . ARG A 1 102 ? -10.464 -7.215 11.042 1.00 83.19 102 ARG A N 1
ATOM 802 C CA . ARG A 1 102 ? -9.008 -7.348 11.223 1.00 83.19 102 ARG A CA 1
ATOM 803 C C . ARG A 1 102 ? -8.502 -6.702 12.519 1.00 83.19 102 ARG A C 1
ATOM 805 O O . ARG A 1 102 ? -7.299 -6.504 12.653 1.00 83.19 102 ARG A O 1
ATOM 812 N N . ALA A 1 103 ? -9.402 -6.395 13.453 1.00 81.06 103 ALA A N 1
ATOM 813 C CA . ALA A 1 103 ? -9.117 -5.745 14.731 1.00 81.06 103 ALA A CA 1
ATOM 814 C C . ALA A 1 103 ? -8.503 -4.336 14.605 1.00 81.06 103 ALA A C 1
ATOM 816 O O . ALA A 1 103 ? -7.798 -3.880 15.505 1.00 81.06 103 ALA A O 1
ATOM 817 N N . ILE A 1 104 ? -8.777 -3.626 13.504 1.00 80.44 104 ILE A N 1
ATOM 818 C CA . ILE A 1 104 ? -8.438 -2.205 13.388 1.00 80.44 104 ILE A CA 1
ATOM 819 C C . ILE A 1 104 ? -9.489 -1.391 14.144 1.00 80.44 104 ILE A C 1
ATOM 821 O O . ILE A 1 104 ? -10.685 -1.648 14.026 1.00 80.44 104 ILE A O 1
ATOM 825 N N . ASN A 1 105 ? -9.043 -0.411 14.928 1.00 83.25 105 ASN A N 1
ATOM 826 C CA . ASN A 1 105 ? -9.936 0.471 15.672 1.00 83.25 105 ASN A CA 1
ATOM 827 C C . ASN A 1 105 ? -10.853 1.257 14.717 1.00 83.25 105 ASN A C 1
ATOM 829 O O . ASN A 1 105 ? -10.409 1.697 13.658 1.00 83.25 105 ASN A O 1
ATOM 833 N N . GLU A 1 106 ? -12.102 1.496 15.117 1.00 78.50 106 GLU A N 1
ATOM 834 C CA . GLU A 1 106 ? -13.086 2.274 14.349 1.00 78.50 106 GLU A CA 1
ATOM 835 C C . GLU A 1 106 ? -12.562 3.644 13.899 1.00 78.50 106 GLU A C 1
ATOM 837 O O 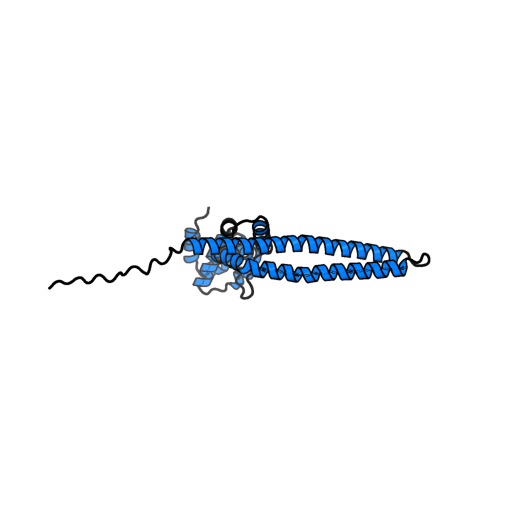. GLU A 1 106 ? -12.673 4.004 12.725 1.00 78.50 106 GLU A O 1
ATOM 842 N N . ASN A 1 107 ? -11.916 4.382 14.804 1.00 74.25 107 ASN A N 1
ATOM 843 C CA . ASN A 1 107 ? -11.351 5.696 14.499 1.00 74.25 107 ASN A CA 1
ATOM 844 C C . ASN A 1 107 ? -10.230 5.600 13.455 1.00 74.25 107 ASN A C 1
ATOM 846 O O . ASN A 1 107 ? -10.125 6.447 12.567 1.00 74.25 107 ASN A O 1
ATOM 850 N N . ASP A 1 108 ? -9.407 4.553 13.532 1.00 77.88 108 ASP A N 1
ATOM 851 C CA . ASP A 1 108 ? -8.315 4.335 12.584 1.00 77.88 108 ASP A CA 1
ATOM 852 C C . ASP A 1 108 ? -8.848 3.890 11.224 1.00 77.88 108 ASP A C 1
ATOM 854 O O . ASP A 1 108 ? -8.371 4.362 10.194 1.00 77.88 108 ASP A O 1
ATOM 858 N N . ALA A 1 109 ? -9.866 3.028 11.201 1.00 84.06 109 ALA A N 1
ATOM 859 C CA . ALA A 1 109 ? -10.528 2.597 9.978 1.00 84.06 109 ALA A CA 1
ATOM 860 C C . ALA A 1 109 ? -11.154 3.789 9.237 1.00 84.06 109 ALA A C 1
ATOM 862 O O . ALA A 1 109 ? -10.956 3.939 8.028 1.00 84.06 109 ALA A O 1
ATOM 863 N N . GLN A 1 110 ? -11.816 4.698 9.961 1.00 82.06 110 GLN A N 1
ATOM 864 C CA . GLN A 1 110 ? -12.328 5.946 9.390 1.00 82.06 110 GLN A CA 1
ATOM 865 C C . GLN A 1 110 ? -11.204 6.838 8.851 1.00 82.06 110 GLN A C 1
ATOM 867 O O . GLN A 1 110 ? -11.315 7.371 7.746 1.00 82.06 110 GLN A O 1
ATOM 872 N N . LEU A 1 111 ? -10.095 6.974 9.583 1.00 79.69 111 LEU A N 1
ATOM 873 C CA . LEU A 1 111 ? -8.950 7.776 9.148 1.00 79.69 111 LEU A CA 1
ATOM 874 C C . LEU A 1 111 ? -8.270 7.184 7.902 1.00 79.69 111 LEU A C 1
ATOM 876 O O . LEU A 1 111 ? -7.884 7.926 6.993 1.00 79.69 111 LEU A O 1
ATOM 880 N N . ILE A 1 112 ? -8.155 5.857 7.818 1.00 85.62 112 ILE A N 1
ATOM 881 C CA . ILE A 1 112 ? -7.647 5.135 6.643 1.00 85.62 112 ILE A CA 1
ATOM 882 C C . ILE A 1 112 ? -8.533 5.417 5.426 1.00 85.62 112 ILE A C 1
ATOM 884 O O . ILE A 1 112 ? -8.021 5.791 4.370 1.00 85.62 112 ILE A O 1
ATOM 888 N N . LEU A 1 113 ? -9.855 5.302 5.573 1.00 87.12 113 LEU A N 1
ATOM 889 C CA . LEU A 1 113 ? -10.803 5.573 4.491 1.00 87.12 113 LEU A CA 1
ATOM 890 C C . LEU A 1 113 ? -10.776 7.044 4.060 1.00 87.12 113 LEU A C 1
ATOM 892 O O . LEU A 1 113 ? -10.699 7.335 2.866 1.00 87.12 113 LEU A O 1
ATOM 896 N N . ALA A 1 114 ? -10.734 7.978 5.012 1.00 78.69 114 ALA A N 1
ATOM 897 C CA . ALA A 1 114 ? -10.634 9.409 4.728 1.00 78.69 114 ALA A CA 1
ATOM 898 C C . ALA A 1 114 ?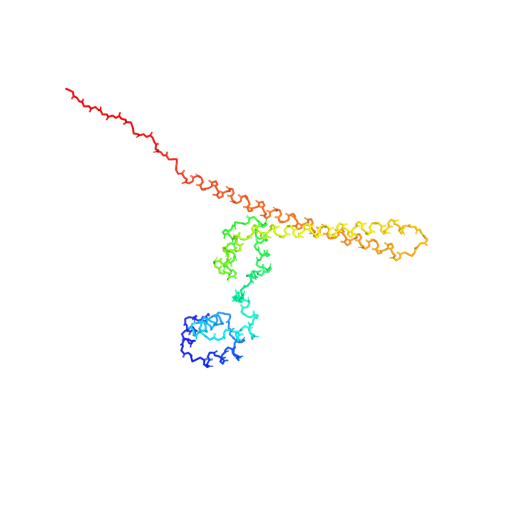 -9.327 9.771 3.996 1.00 78.69 114 ALA A C 1
ATOM 900 O O . ALA A 1 114 ? -9.310 10.624 3.105 1.00 78.69 114 ALA A O 1
ATOM 901 N N . SER A 1 115 ? -8.221 9.103 4.335 1.00 83.62 115 SER A N 1
ATOM 902 C CA . SER A 1 115 ? -6.912 9.332 3.712 1.00 83.62 115 SER A CA 1
ATOM 903 C C . SER A 1 115 ? -6.676 8.518 2.433 1.00 83.62 115 SER A C 1
ATOM 905 O O . SER A 1 115 ? -5.694 8.772 1.728 1.00 83.62 115 SER A O 1
ATOM 907 N N . LEU A 1 116 ? -7.591 7.615 2.062 1.00 85.00 116 LEU A N 1
ATOM 908 C CA . LEU A 1 116 ? -7.450 6.699 0.929 1.00 85.00 116 LEU A CA 1
ATOM 909 C C . LEU A 1 116 ? -7.177 7.417 -0.398 1.00 85.00 116 LEU A C 1
ATOM 911 O O . LEU A 1 116 ? -6.241 7.063 -1.118 1.00 85.00 116 LEU A O 1
ATOM 915 N N . LYS A 1 117 ? -7.953 8.463 -0.712 1.00 79.62 117 LYS A N 1
ATOM 916 C CA . LYS A 1 117 ? -7.802 9.247 -1.954 1.00 79.62 117 LYS A CA 1
ATOM 917 C C . LYS A 1 117 ? -6.449 9.956 -2.015 1.00 79.62 117 LYS A C 1
ATOM 919 O O . LYS A 1 117 ? -5.771 9.921 -3.045 1.00 79.62 117 LYS A O 1
ATOM 924 N N . SER A 1 118 ? -6.040 10.569 -0.904 1.00 77.38 118 SER A N 1
ATOM 925 C CA . SER A 1 118 ? -4.741 11.241 -0.792 1.00 77.38 118 SER A CA 1
ATOM 926 C C . SER A 1 118 ? -3.598 10.241 -0.979 1.00 77.38 118 SER A C 1
ATOM 928 O O . SER A 1 118 ? -2.711 10.455 -1.806 1.00 77.38 118 SER A O 1
ATOM 930 N N . LYS A 1 119 ? -3.676 9.082 -0.311 1.00 81.94 119 LYS A N 1
ATOM 931 C CA . LYS A 1 119 ? -2.661 8.029 -0.394 1.00 81.94 119 LYS A CA 1
ATOM 932 C C . LYS A 1 119 ? -2.563 7.403 -1.785 1.00 81.94 119 LYS A C 1
ATOM 934 O O . LYS A 1 119 ? -1.457 7.240 -2.300 1.00 81.94 119 LYS A O 1
ATOM 939 N N . ALA A 1 120 ? -3.695 7.103 -2.424 1.00 83.19 120 ALA A N 1
ATOM 940 C CA . ALA A 1 120 ? -3.734 6.606 -3.801 1.00 83.19 120 ALA A CA 1
ATOM 941 C C . ALA A 1 120 ? -3.052 7.588 -4.768 1.00 83.19 120 ALA A C 1
ATOM 943 O O . ALA A 1 120 ? -2.256 7.184 -5.616 1.00 83.19 120 ALA A O 1
ATOM 944 N N . THR A 1 121 ? -3.314 8.887 -4.597 1.00 77.19 121 THR A N 1
ATOM 945 C CA . THR A 1 121 ? -2.717 9.953 -5.414 1.00 77.19 121 THR A CA 1
ATOM 946 C C . THR A 1 121 ? -1.214 10.086 -5.160 1.00 77.19 121 THR A C 1
ATOM 948 O O . THR A 1 121 ? -0.436 10.199 -6.106 1.00 77.19 121 THR A O 1
ATOM 951 N N . GLU A 1 122 ? -0.779 10.017 -3.898 1.00 82.12 122 GLU A N 1
ATOM 952 C CA . GLU A 1 122 ? 0.639 10.027 -3.519 1.00 82.12 122 GLU A CA 1
ATOM 953 C C . GLU A 1 122 ? 1.405 8.881 -4.200 1.00 82.12 122 GLU A C 1
ATOM 955 O O . GLU A 1 122 ? 2.469 9.095 -4.789 1.00 82.12 122 GLU A O 1
ATOM 960 N N . ILE A 1 123 ? 0.852 7.664 -4.160 1.00 82.19 123 ILE A N 1
ATOM 961 C CA . ILE A 1 123 ? 1.474 6.485 -4.768 1.00 82.19 123 ILE A CA 1
ATOM 962 C C . ILE A 1 123 ? 1.491 6.605 -6.294 1.00 82.19 123 ILE A C 1
ATOM 964 O O . ILE A 1 123 ? 2.519 6.327 -6.915 1.00 82.19 123 ILE A O 1
ATOM 968 N N . LEU A 1 124 ? 0.401 7.078 -6.902 1.00 79.69 124 LEU A N 1
ATOM 969 C CA . LEU A 1 124 ? 0.327 7.307 -8.344 1.00 79.69 124 LEU A CA 1
ATOM 970 C C . LEU A 1 124 ? 1.382 8.329 -8.800 1.00 79.69 124 LEU A C 1
ATOM 972 O O . LEU A 1 124 ? 2.091 8.096 -9.782 1.00 79.69 124 LEU A O 1
ATOM 976 N N . ASN A 1 125 ? 1.569 9.412 -8.044 1.00 76.12 125 ASN A N 1
ATOM 977 C CA . ASN A 1 125 ? 2.597 10.417 -8.316 1.00 76.12 125 ASN A CA 1
ATOM 978 C C . ASN A 1 125 ? 4.015 9.853 -8.146 1.00 76.12 125 ASN A C 1
ATOM 980 O O . ASN A 1 125 ? 4.880 10.086 -8.993 1.00 76.12 125 ASN A O 1
ATOM 984 N N . LYS A 1 126 ? 4.261 9.037 -7.114 1.00 78.62 126 LYS A N 1
ATOM 985 C CA . LYS A 1 126 ? 5.543 8.327 -6.949 1.00 78.62 126 LYS A CA 1
ATOM 986 C C . LYS A 1 126 ? 5.826 7.361 -8.103 1.00 78.62 126 LYS A C 1
ATOM 988 O O . LYS A 1 126 ? 6.983 7.189 -8.485 1.00 78.62 126 LYS A O 1
ATOM 993 N N . GLN A 1 127 ? 4.800 6.765 -8.708 1.00 75.06 127 GLN A N 1
ATOM 994 C CA . GLN A 1 127 ? 4.970 5.870 -9.856 1.00 75.06 127 GLN A CA 1
ATOM 995 C C . GLN A 1 127 ? 5.334 6.583 -11.152 1.00 75.06 127 GLN A C 1
ATOM 997 O O . GLN A 1 127 ? 6.040 6.009 -11.980 1.00 75.06 127 GLN A O 1
ATOM 1002 N N . HIS A 1 128 ? 4.960 7.850 -11.323 1.00 72.06 128 HIS A N 1
ATOM 1003 C CA . HIS A 1 128 ? 5.480 8.637 -12.441 1.00 72.06 128 HIS A CA 1
ATOM 1004 C C . HIS A 1 128 ? 7.014 8.730 -12.410 1.00 72.06 128 HIS A C 1
ATOM 1006 O O . HIS A 1 128 ? 7.652 8.639 -13.460 1.00 72.06 128 HIS A O 1
ATOM 1012 N N . ALA A 1 129 ? 7.610 8.807 -11.215 1.00 73.88 129 ALA A N 1
ATOM 1013 C CA . ALA A 1 129 ? 9.060 8.819 -11.044 1.00 73.88 129 ALA A CA 1
ATOM 1014 C C . ALA A 1 129 ? 9.726 7.449 -11.280 1.00 73.88 129 ALA A C 1
ATOM 1016 O O . ALA A 1 129 ? 10.903 7.396 -11.632 1.00 73.88 129 ALA A O 1
ATOM 1017 N N . SER A 1 130 ? 9.023 6.325 -11.094 1.00 68.31 130 SER A N 1
ATOM 1018 C CA . SER A 1 130 ? 9.581 5.000 -11.412 1.00 68.31 130 SER A CA 1
ATOM 1019 C C . SER A 1 130 ? 9.496 4.685 -12.907 1.00 68.31 130 SER A C 1
ATOM 1021 O O . SER A 1 130 ? 10.448 4.146 -13.471 1.00 68.31 130 SER A O 1
ATOM 1023 N N . ILE A 1 131 ? 8.406 5.090 -13.567 1.00 75.94 131 ILE A N 1
ATOM 1024 C CA . ILE A 1 131 ? 8.239 4.970 -15.023 1.00 75.94 131 ILE A CA 1
ATOM 1025 C C . ILE A 1 131 ? 9.312 5.790 -15.753 1.00 75.94 131 ILE A C 1
ATOM 1027 O O . ILE A 1 131 ? 9.920 5.290 -16.700 1.00 75.94 131 ILE A O 1
ATOM 1031 N N . SER A 1 132 ? 9.606 7.014 -15.295 1.00 77.00 132 SER A N 1
ATOM 1032 C CA . SER A 1 132 ? 10.650 7.852 -15.903 1.00 77.00 132 SER A CA 1
ATOM 1033 C C . SER A 1 132 ? 12.052 7.251 -15.760 1.00 77.00 132 SER A C 1
ATOM 1035 O O . SER A 1 132 ? 12.835 7.300 -16.709 1.00 77.00 132 SER A O 1
ATOM 1037 N N . LYS A 1 133 ? 12.358 6.607 -14.624 1.00 78.19 133 LYS A N 1
ATOM 1038 C CA . LYS A 1 133 ? 13.613 5.857 -14.441 1.00 78.19 133 LYS A CA 1
ATOM 1039 C C . LYS A 1 133 ? 13.729 4.689 -15.421 1.00 78.19 133 LYS A C 1
ATOM 1041 O O . LYS A 1 133 ? 14.776 4.531 -16.041 1.00 78.19 133 LYS A O 1
ATOM 1046 N N . GLY A 1 134 ? 12.660 3.906 -15.592 1.00 78.44 134 GLY A N 1
ATOM 1047 C CA . GLY A 1 134 ? 12.628 2.798 -16.555 1.00 78.44 134 GLY A CA 1
ATOM 1048 C C . GLY A 1 134 ? 12.863 3.266 -17.994 1.00 78.44 134 GLY A C 1
ATOM 1049 O O . GLY A 1 134 ? 13.668 2.672 -18.711 1.00 78.44 134 GLY A O 1
ATOM 1050 N N . LEU A 1 135 ? 12.236 4.383 -18.381 1.00 85.75 135 LEU A N 1
ATOM 1051 C CA . LEU A 1 135 ? 12.447 5.022 -19.682 1.00 85.75 135 LEU A CA 1
ATOM 1052 C C . LEU A 1 135 ? 13.914 5.437 -19.877 1.00 85.75 135 LEU A C 1
ATOM 1054 O O . LEU A 1 135 ? 14.506 5.128 -20.907 1.00 85.75 135 LEU A O 1
ATOM 1058 N N . PHE A 1 136 ? 14.510 6.104 -18.884 1.00 88.12 136 PHE A N 1
ATOM 1059 C CA . PHE A 1 136 ? 15.889 6.586 -18.970 1.00 88.12 136 PHE A CA 1
ATOM 1060 C C . PHE A 1 136 ? 16.891 5.435 -19.134 1.00 88.12 136 PHE A C 1
ATOM 1062 O O . PHE A 1 136 ? 17.765 5.494 -19.996 1.00 88.12 136 PHE A O 1
ATOM 1069 N N . ILE A 1 137 ? 16.720 4.356 -18.361 1.00 88.25 137 ILE A N 1
ATOM 1070 C CA . ILE A 1 137 ? 17.549 3.145 -18.464 1.00 88.25 137 ILE A CA 1
ATOM 1071 C C . ILE A 1 137 ? 17.394 2.497 -19.846 1.00 88.25 137 ILE A C 1
ATOM 1073 O O . ILE A 1 137 ? 18.394 2.139 -20.468 1.00 88.25 137 ILE A O 1
ATOM 1077 N N . GLY A 1 138 ? 16.161 2.387 -20.353 1.00 86.38 138 GLY A N 1
ATOM 1078 C CA . GLY A 1 138 ? 15.894 1.816 -21.674 1.00 86.38 138 GLY A CA 1
ATOM 1079 C C . GLY A 1 138 ? 16.544 2.613 -22.809 1.00 86.38 138 GLY A C 1
ATOM 1080 O O . GLY A 1 138 ? 17.202 2.028 -23.668 1.00 86.38 138 GLY A O 1
ATOM 1081 N N . VAL A 1 139 ? 16.422 3.946 -22.789 1.00 89.75 139 VAL A N 1
ATOM 1082 C CA . VAL A 1 139 ? 17.030 4.834 -23.797 1.00 89.75 139 VAL A CA 1
ATOM 1083 C C . VAL A 1 139 ? 18.558 4.784 -23.735 1.00 89.75 139 VAL A C 1
ATOM 1085 O O . VAL A 1 139 ? 19.207 4.692 -24.776 1.00 89.75 139 VAL A O 1
ATOM 1088 N N . ALA A 1 140 ? 19.144 4.784 -22.535 1.00 89.19 140 ALA A N 1
ATOM 1089 C CA . ALA A 1 140 ? 20.590 4.655 -22.366 1.00 89.19 140 ALA A CA 1
ATOM 1090 C C . ALA A 1 140 ? 21.108 3.298 -22.877 1.00 89.19 140 ALA A C 1
ATOM 1092 O O . ALA A 1 140 ? 22.104 3.252 -23.600 1.00 89.19 140 ALA A O 1
ATOM 1093 N N . GLY A 1 141 ? 20.407 2.202 -22.565 1.00 87.94 141 GLY A N 1
ATOM 1094 C CA . GLY A 1 141 ? 20.729 0.866 -23.072 1.00 87.94 141 GLY A CA 1
ATOM 1095 C C . GLY A 1 141 ? 20.669 0.791 -24.599 1.00 87.94 141 GLY A C 1
ATOM 1096 O O . GLY A 1 141 ? 21.583 0.253 -25.225 1.00 87.94 141 GLY A O 1
ATOM 1097 N N . LEU A 1 142 ? 19.647 1.406 -25.205 1.00 89.88 142 LEU A N 1
ATOM 1098 C CA . LEU A 1 142 ? 19.508 1.502 -26.658 1.00 89.88 142 LEU A CA 1
ATOM 1099 C C . LEU A 1 142 ? 20.665 2.283 -27.291 1.00 89.88 142 LEU A C 1
ATOM 1101 O O . LEU A 1 142 ? 21.249 1.819 -28.267 1.00 89.88 142 LEU A O 1
ATOM 1105 N N . ALA A 1 143 ? 21.042 3.429 -26.719 1.00 89.44 143 ALA A N 1
ATOM 1106 C CA . ALA A 1 143 ? 22.158 4.232 -27.213 1.00 89.44 143 ALA A CA 1
ATOM 1107 C C . ALA A 1 143 ? 23.487 3.454 -27.183 1.00 89.44 143 ALA A C 1
ATOM 1109 O O . ALA A 1 143 ? 24.241 3.480 -28.157 1.00 89.44 143 ALA A O 1
ATOM 1110 N N . VAL A 1 144 ? 23.752 2.709 -26.101 1.00 87.81 144 VAL A N 1
ATOM 1111 C CA . VAL A 1 144 ? 24.941 1.845 -25.984 1.00 87.81 144 VAL A CA 1
ATOM 1112 C C . VAL A 1 144 ? 24.904 0.711 -27.009 1.00 87.81 144 VAL A C 1
ATOM 1114 O O . VAL A 1 144 ? 25.913 0.462 -27.670 1.00 87.81 144 VAL A O 1
ATOM 1117 N N . ALA A 1 145 ? 23.752 0.056 -27.181 1.00 87.56 145 ALA A N 1
ATOM 1118 C CA . ALA A 1 145 ? 23.588 -1.032 -28.140 1.00 87.56 145 ALA A CA 1
ATOM 1119 C C . ALA A 1 145 ? 23.811 -0.560 -29.587 1.00 87.56 145 ALA A C 1
ATOM 1121 O O . ALA A 1 145 ? 24.528 -1.224 -30.331 1.00 87.56 145 ALA A O 1
ATOM 1122 N N . VAL A 1 146 ? 23.271 0.606 -29.964 1.00 87.50 146 VAL A N 1
ATOM 1123 C CA . VAL A 1 146 ? 23.456 1.204 -31.299 1.00 87.50 146 VAL A CA 1
ATOM 1124 C C . VAL A 1 146 ? 24.911 1.614 -31.523 1.00 87.50 146 VAL A C 1
ATOM 1126 O O . VAL A 1 146 ? 25.488 1.292 -32.559 1.00 87.50 146 VAL A 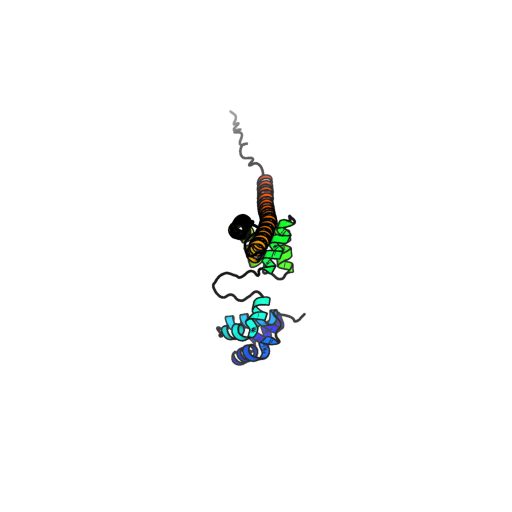O 1
ATOM 1129 N N . TRP A 1 147 ? 25.545 2.271 -30.546 1.00 85.50 147 TRP A N 1
ATOM 1130 C CA . TRP A 1 147 ? 26.933 2.726 -30.685 1.00 85.50 147 TRP A CA 1
ATOM 1131 C C . TRP A 1 147 ? 27.933 1.563 -30.771 1.00 85.50 147 TRP A C 1
ATOM 1133 O O . TRP A 1 147 ? 28.963 1.663 -31.440 1.00 85.50 147 TRP A O 1
ATOM 1143 N N . LYS A 1 148 ? 27.633 0.440 -30.112 1.00 85.25 148 LYS A N 1
ATOM 1144 C CA . LYS A 1 148 ? 28.484 -0.758 -30.085 1.00 85.25 148 LYS A CA 1
ATOM 1145 C C . LYS A 1 148 ? 28.048 -1.860 -31.048 1.00 85.25 148 LYS A C 1
ATOM 1147 O O . LYS A 1 148 ? 28.626 -2.936 -31.005 1.00 85.25 148 LYS A O 1
ATOM 1152 N N . TYR A 1 149 ? 27.115 -1.582 -31.957 1.00 80.38 149 TYR A N 1
ATOM 1153 C CA . TYR A 1 149 ? 26.683 -2.526 -32.994 1.00 80.38 149 TYR A CA 1
ATOM 1154 C C . TYR A 1 149 ? 27.762 -2.807 -34.065 1.00 80.38 149 TYR A C 1
ATOM 1156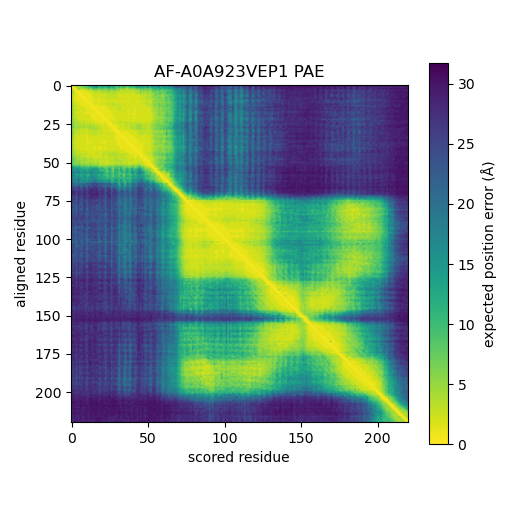 O O . TYR A 1 149 ? 27.582 -3.655 -34.935 1.00 80.38 149 TYR A O 1
ATOM 1164 N N . SER A 1 150 ? 28.904 -2.11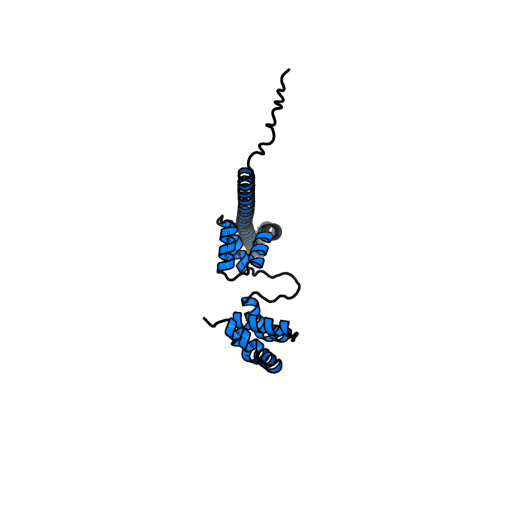2 -34.021 1.00 76.19 150 SER A N 1
ATOM 1165 C CA . SER A 1 150 ? 30.002 -2.343 -34.961 1.00 76.19 150 SER A CA 1
ATOM 1166 C C . SER A 1 150 ? 30.736 -3.668 -34.670 1.00 76.19 150 SER A C 1
ATOM 1168 O O . SER A 1 150 ? 31.177 -3.871 -33.535 1.00 76.19 150 SER A O 1
ATOM 1170 N N . PRO A 1 151 ? 30.948 -4.540 -35.678 1.00 64.19 151 PRO A N 1
ATOM 1171 C CA . PRO A 1 151 ? 31.480 -5.901 -35.516 1.00 64.19 151 PRO A CA 1
ATOM 1172 C C . PRO A 1 151 ? 32.939 -5.999 -35.026 1.00 64.19 151 PRO A C 1
ATOM 1174 O O . PRO A 1 151 ? 33.444 -7.102 -34.839 1.00 64.19 151 PRO A O 1
ATOM 1177 N N . SER A 1 152 ? 33.630 -4.875 -34.804 1.00 68.44 152 SER A N 1
ATOM 1178 C CA . SER A 1 152 ? 35.046 -4.839 -34.396 1.00 68.44 152 SER A CA 1
ATOM 1179 C C . SER A 1 152 ? 35.293 -4.484 -32.921 1.00 68.44 152 SER A C 1
ATOM 1181 O O . SER A 1 152 ? 36.448 -4.352 -32.524 1.00 68.44 152 SER A O 1
ATOM 1183 N N . TYR A 1 153 ? 34.255 -4.318 -32.093 1.00 61.22 153 TYR A N 1
ATOM 1184 C CA . TYR A 1 153 ? 34.401 -3.952 -30.674 1.00 61.22 153 TYR A CA 1
ATOM 1185 C C . TYR A 1 153 ? 33.985 -5.074 -29.709 1.00 61.22 153 TYR A C 1
ATOM 1187 O O . TYR A 1 153 ? 33.164 -5.921 -30.031 1.00 61.22 153 TYR A O 1
ATOM 1195 N N . ASN A 1 154 ? 34.541 -5.041 -28.489 1.00 67.62 154 ASN A N 1
ATOM 1196 C CA . ASN A 1 154 ? 34.235 -5.952 -27.376 1.00 67.62 154 ASN A CA 1
ATOM 1197 C C . ASN A 1 154 ? 32.721 -6.213 -27.210 1.00 67.62 154 ASN A C 1
ATOM 1199 O O . ASN A 1 154 ? 31.992 -5.356 -26.697 1.00 67.62 154 ASN A O 1
ATOM 1203 N N . ASN A 1 155 ? 32.282 -7.430 -27.555 1.00 79.50 155 ASN A N 1
ATOM 1204 C CA . ASN A 1 155 ? 30.883 -7.882 -27.486 1.00 79.50 155 ASN A CA 1
ATOM 1205 C C . ASN A 1 155 ? 30.237 -7.700 -26.097 1.00 79.50 155 ASN A C 1
ATOM 1207 O O . ASN A 1 155 ? 29.022 -7.549 -25.993 1.00 79.50 155 ASN A O 1
ATOM 1211 N N . ASN A 1 156 ? 31.033 -7.650 -25.024 1.00 85.50 156 ASN A N 1
ATOM 1212 C CA . ASN A 1 156 ? 30.542 -7.506 -23.650 1.00 85.50 156 ASN A CA 1
ATOM 1213 C C . ASN A 1 156 ? 29.711 -6.228 -23.430 1.00 85.50 156 ASN A C 1
ATOM 1215 O O . ASN A 1 156 ? 28.729 -6.256 -22.691 1.00 85.50 156 ASN A O 1
ATOM 1219 N N . LEU A 1 157 ? 30.063 -5.113 -24.084 1.00 83.31 157 LEU A N 1
ATOM 1220 C CA . LEU A 1 157 ? 29.325 -3.850 -23.933 1.00 83.31 157 LEU A CA 1
ATOM 1221 C C . LEU A 1 157 ? 27.990 -3.854 -24.685 1.00 83.31 157 LEU A C 1
ATOM 1223 O O . LEU A 1 157 ? 27.032 -3.232 -24.232 1.00 83.31 157 LEU A O 1
ATOM 1227 N N . TYR A 1 158 ? 27.908 -4.577 -25.802 1.00 85.69 158 TYR A N 1
ATOM 1228 C CA . TYR A 1 158 ? 26.655 -4.756 -26.529 1.00 85.69 158 TYR A CA 1
ATOM 1229 C C . TYR A 1 158 ? 25.651 -5.566 -25.696 1.00 85.69 158 TYR A C 1
ATOM 1231 O O . TYR A 1 1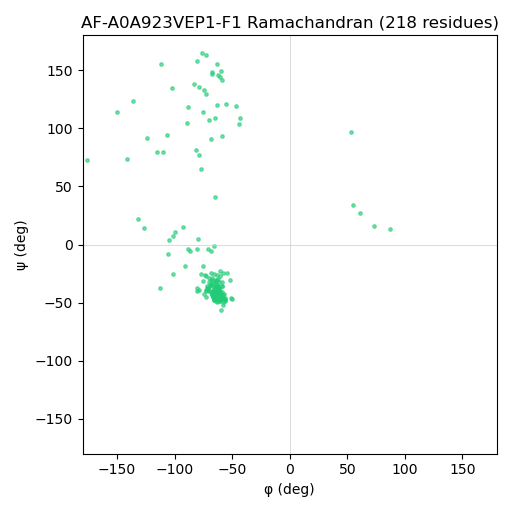58 ? 24.507 -5.143 -25.524 1.00 85.69 158 TYR A O 1
ATOM 1239 N N . TYR A 1 159 ? 26.100 -6.666 -25.078 1.00 88.44 159 TYR A N 1
ATOM 1240 C CA . TYR A 1 159 ? 25.263 -7.446 -24.162 1.00 88.44 159 TYR A CA 1
ATOM 1241 C C . TYR A 1 159 ? 24.823 -6.640 -22.935 1.00 88.44 159 TYR A C 1
ATOM 1243 O O . TYR A 1 159 ? 23.671 -6.755 -22.525 1.00 88.44 159 TYR A O 1
ATOM 1251 N N . ALA A 1 160 ? 25.686 -5.774 -22.393 1.00 87.81 160 ALA A N 1
ATOM 1252 C CA . ALA A 1 160 ? 25.302 -4.849 -21.324 1.00 87.81 160 ALA A CA 1
ATOM 1253 C C . ALA A 1 160 ? 24.216 -3.844 -21.768 1.00 87.81 160 ALA A C 1
ATOM 1255 O O . ALA A 1 160 ? 23.313 -3.521 -20.999 1.00 87.81 160 ALA A O 1
ATOM 1256 N N . GLY A 1 161 ? 24.265 -3.378 -23.021 1.00 87.25 161 GLY A N 1
ATOM 1257 C CA . GLY A 1 161 ? 23.205 -2.555 -23.609 1.00 87.25 161 GLY A CA 1
ATOM 1258 C C . GLY A 1 161 ? 21.873 -3.305 -23.705 1.00 87.25 161 GLY A C 1
ATOM 1259 O O . GLY A 1 161 ? 20.842 -2.786 -23.282 1.00 87.25 161 GLY A O 1
ATOM 1260 N N . LEU A 1 162 ? 21.891 -4.554 -24.183 1.00 90.19 162 LEU A N 1
ATOM 1261 C CA . LEU A 1 162 ? 20.688 -5.390 -24.269 1.00 90.19 162 LEU A CA 1
ATOM 1262 C C . LEU A 1 162 ? 20.078 -5.697 -22.895 1.00 90.19 162 LEU A C 1
ATOM 1264 O O . LEU A 1 162 ? 18.860 -5.599 -22.736 1.00 90.19 162 LEU A O 1
ATOM 1268 N N . THR A 1 163 ? 20.891 -6.022 -21.885 1.00 89.75 163 THR A N 1
ATOM 1269 C CA . THR A 1 163 ? 20.379 -6.255 -20.524 1.00 89.75 163 THR A CA 1
ATOM 1270 C C . THR A 1 163 ? 19.773 -4.986 -19.930 1.00 89.75 163 THR A C 1
ATOM 1272 O O . THR A 1 163 ? 18.703 -5.057 -19.325 1.00 89.75 163 THR A O 1
ATOM 1275 N N . ALA A 1 164 ? 20.376 -3.816 -20.165 1.00 89.81 164 ALA A N 1
ATOM 1276 C CA . ALA A 1 164 ? 19.802 -2.534 -19.764 1.00 89.81 164 ALA A CA 1
ATOM 1277 C C . ALA A 1 164 ? 18.447 -2.259 -20.444 1.00 89.81 164 ALA A C 1
ATOM 1279 O O . ALA A 1 164 ? 17.518 -1.808 -19.775 1.00 89.81 164 ALA A O 1
ATOM 1280 N N . ILE A 1 165 ? 18.288 -2.593 -21.732 1.00 90.69 165 ILE A N 1
ATOM 1281 C CA . ILE A 1 165 ? 16.997 -2.485 -22.435 1.00 90.69 165 ILE A CA 1
ATOM 1282 C C . ILE A 1 165 ? 15.951 -3.394 -21.783 1.00 90.69 165 ILE A C 1
ATOM 1284 O O . ILE A 1 165 ? 14.857 -2.927 -21.470 1.00 90.69 165 ILE A O 1
ATOM 1288 N N . ILE A 1 166 ? 16.281 -4.666 -21.530 1.00 90.88 166 ILE A N 1
ATOM 1289 C CA . ILE A 1 166 ? 15.359 -5.627 -20.898 1.00 90.88 166 ILE A CA 1
ATOM 1290 C C . ILE A 1 166 ? 14.923 -5.126 -19.516 1.00 90.88 166 ILE A C 1
ATOM 1292 O O . ILE A 1 166 ? 13.731 -5.127 -19.203 1.00 90.88 166 ILE A O 1
ATOM 1296 N N . ILE A 1 167 ? 15.868 -4.641 -18.707 1.00 88.62 167 ILE A N 1
ATOM 1297 C CA . ILE A 1 167 ? 15.587 -4.063 -17.388 1.00 88.62 167 ILE A CA 1
ATOM 1298 C C . ILE A 1 167 ? 14.684 -2.828 -17.522 1.00 88.62 167 ILE A C 1
ATOM 1300 O O . ILE A 1 167 ? 13.691 -2.713 -16.803 1.00 88.62 167 ILE A O 1
ATOM 1304 N N . GLY A 1 168 ? 14.979 -1.923 -18.459 1.00 84.19 168 GLY A N 1
ATOM 1305 C CA . GLY A 1 168 ? 14.162 -0.738 -18.726 1.00 84.19 168 GLY A CA 1
ATOM 1306 C C . GLY A 1 168 ? 12.720 -1.094 -19.100 1.00 84.19 168 GLY A C 1
ATOM 1307 O O . GLY A 1 168 ? 11.776 -0.564 -18.511 1.00 84.19 168 GLY A O 1
ATOM 1308 N N . VAL A 1 169 ? 12.543 -2.057 -20.010 1.00 87.75 169 VAL A N 1
ATOM 1309 C CA . VAL A 1 169 ? 11.228 -2.576 -20.422 1.00 87.75 169 VAL A CA 1
ATOM 1310 C C . VAL A 1 169 ? 10.486 -3.202 -19.239 1.00 87.75 169 VAL A C 1
ATOM 1312 O O . VAL A 1 169 ? 9.308 -2.909 -19.036 1.00 87.75 169 VAL A O 1
ATOM 1315 N N . PHE A 1 170 ? 11.164 -3.997 -18.408 1.00 87.75 170 PHE A N 1
ATOM 1316 C CA . PHE A 1 170 ? 10.569 -4.581 -17.204 1.00 87.75 170 PHE A CA 1
ATOM 1317 C C . PHE A 1 170 ? 10.040 -3.509 -16.235 1.00 87.75 170 PHE A C 1
ATOM 1319 O O . PHE A 1 170 ? 8.901 -3.600 -15.767 1.00 87.75 170 PHE A O 1
ATOM 1326 N N . PHE A 1 171 ? 10.821 -2.455 -15.970 1.00 79.44 171 PHE A N 1
ATOM 1327 C CA . PHE A 1 171 ? 10.381 -1.340 -15.125 1.00 79.44 171 PHE A CA 1
ATOM 1328 C C . PHE A 1 171 ? 9.196 -0.573 -15.727 1.00 79.44 171 PHE A C 1
ATOM 1330 O O . PHE A 1 171 ? 8.290 -0.183 -14.985 1.00 79.44 171 PHE A O 1
ATOM 1337 N N . LEU A 1 172 ? 9.158 -0.400 -17.053 1.00 81.44 172 LEU A N 1
ATOM 1338 C CA . LEU A 1 172 ? 8.027 0.217 -17.748 1.00 81.44 172 LEU A CA 1
ATOM 1339 C C . LEU A 1 172 ? 6.752 -0.624 -17.611 1.00 81.44 172 LEU A C 1
ATOM 1341 O O . LEU A 1 172 ? 5.724 -0.085 -17.205 1.00 81.44 172 LEU A O 1
ATOM 1345 N N . PHE A 1 173 ? 6.812 -1.936 -17.862 1.00 82.00 173 PHE A N 1
ATOM 1346 C CA . PHE A 1 173 ? 5.654 -2.827 -17.709 1.00 82.00 173 PHE A CA 1
ATOM 1347 C C . PHE A 1 173 ? 5.124 -2.842 -16.273 1.00 82.00 173 PHE A C 1
ATOM 1349 O O . PHE A 1 173 ? 3.920 -2.678 -16.054 1.00 82.00 173 PHE A O 1
ATOM 1356 N N . ARG A 1 174 ? 6.018 -2.969 -15.284 1.00 78.69 174 ARG A N 1
ATOM 1357 C CA . ARG A 1 174 ? 5.643 -2.934 -13.863 1.00 78.69 174 ARG A CA 1
ATOM 1358 C C . ARG A 1 174 ? 4.997 -1.596 -13.484 1.00 78.69 174 ARG A C 1
ATOM 1360 O O . ARG A 1 174 ? 4.014 -1.577 -12.743 1.00 78.69 174 ARG A O 1
ATOM 1367 N N . GLY A 1 175 ? 5.515 -0.485 -14.010 1.00 75.88 175 GLY A N 1
ATOM 1368 C CA . GLY A 1 175 ? 4.963 0.851 -13.788 1.00 75.88 175 GLY A CA 1
ATOM 1369 C C . GLY A 1 175 ? 3.592 1.061 -14.439 1.00 75.88 175 GLY A C 1
ATOM 1370 O O . GLY A 1 175 ? 2.685 1.585 -13.794 1.00 75.88 175 GLY A O 1
ATOM 1371 N N . VAL A 1 176 ? 3.405 0.617 -15.686 1.00 77.31 176 VAL A N 1
ATOM 1372 C CA . VAL A 1 176 ? 2.132 0.747 -16.419 1.00 77.31 176 VAL A CA 1
ATOM 1373 C C . VAL A 1 176 ? 1.028 -0.087 -15.774 1.00 77.31 176 VAL A C 1
ATOM 1375 O O . VAL A 1 176 ? -0.058 0.442 -15.531 1.00 77.31 176 VAL A O 1
ATOM 1378 N N . SER A 1 177 ? 1.312 -1.353 -15.449 1.00 75.25 177 SER A N 1
ATOM 1379 C CA . SER A 1 177 ? 0.354 -2.234 -14.770 1.00 75.25 177 SER A CA 1
ATOM 1380 C C . SER A 1 177 ? -0.124 -1.600 -13.467 1.00 75.25 177 SER A C 1
ATOM 1382 O O . SER A 1 177 ? -1.325 -1.447 -13.255 1.00 75.25 177 SER A O 1
ATOM 1384 N N . SER A 1 178 ? 0.800 -1.114 -12.636 1.00 74.50 178 SER A N 1
ATOM 1385 C CA . SER A 1 178 ? 0.409 -0.515 -11.368 1.00 74.50 178 SER A CA 1
ATOM 1386 C C . SER A 1 178 ? -0.331 0.818 -11.520 1.00 74.50 178 SER A C 1
ATOM 1388 O O . SER A 1 178 ? -1.262 1.064 -10.755 1.00 74.50 178 SER A O 1
ATOM 1390 N N . LYS A 1 179 ? 0.012 1.645 -12.516 1.00 78.19 179 LYS A N 1
ATOM 1391 C CA . LYS A 1 179 ? -0.712 2.891 -12.813 1.00 78.19 179 LYS A CA 1
ATOM 1392 C C . LYS A 1 179 ? -2.170 2.624 -13.183 1.00 78.19 179 LYS A C 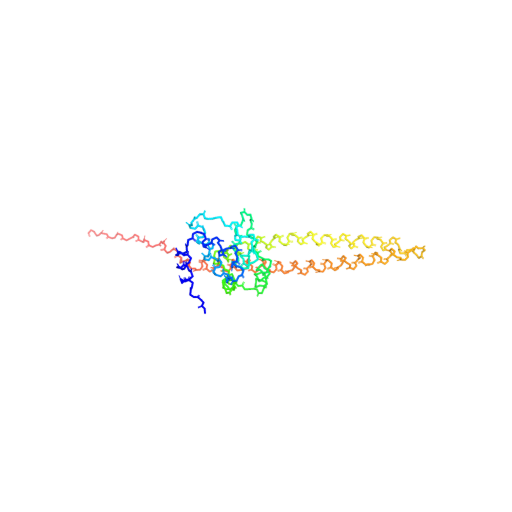1
ATOM 1394 O O . LYS A 1 179 ? -3.040 3.402 -12.799 1.00 78.19 179 LYS A O 1
ATOM 1399 N N . SER A 1 180 ? -2.435 1.543 -13.920 1.00 78.75 180 SER A N 1
ATOM 1400 C CA . SER A 1 180 ? -3.802 1.132 -14.251 1.00 78.75 180 SER A CA 1
ATOM 1401 C C . SER A 1 180 ? -4.612 0.846 -12.988 1.00 78.75 180 SER A C 1
ATOM 1403 O O . SER A 1 180 ? -5.700 1.389 -12.839 1.00 78.75 180 SER A O 1
ATOM 1405 N N . ARG A 1 181 ? -4.044 0.084 -12.043 1.00 80.12 181 ARG A N 1
ATOM 1406 C CA . ARG A 1 181 ? -4.702 -0.268 -10.772 1.00 80.12 181 ARG A CA 1
ATOM 1407 C C . ARG A 1 181 ? -5.104 0.970 -9.968 1.00 80.12 181 ARG A C 1
ATOM 1409 O O . ARG A 1 181 ? -6.260 1.120 -9.586 1.00 80.12 181 ARG A O 1
ATOM 1416 N N . TYR A 1 182 ? -4.179 1.914 -9.774 1.00 81.75 182 TYR A N 1
ATOM 1417 C CA . TYR A 1 182 ? -4.466 3.133 -9.004 1.00 81.75 182 TYR A CA 1
ATOM 1418 C C . TYR A 1 182 ? -5.447 4.078 -9.702 1.00 81.75 182 TYR A C 1
ATOM 1420 O O . TYR A 1 182 ? -6.225 4.750 -9.027 1.00 81.75 182 TYR A O 1
ATOM 1428 N N . LYS A 1 183 ? -5.463 4.112 -11.040 1.00 81.94 183 LYS A N 1
ATOM 1429 C CA . LYS A 1 183 ? -6.511 4.825 -11.780 1.00 81.94 183 LYS A CA 1
ATOM 1430 C C . LYS A 1 183 ? -7.887 4.215 -11.527 1.00 81.94 183 LYS A C 1
ATOM 1432 O O . LYS A 1 183 ? -8.812 4.967 -11.249 1.00 81.94 183 LYS A O 1
ATOM 1437 N N . THR A 1 184 ? -8.008 2.889 -11.577 1.00 83.75 184 THR A N 1
ATOM 1438 C CA . THR A 1 184 ? -9.264 2.189 -11.270 1.00 83.75 184 THR A CA 1
ATOM 1439 C C . THR A 1 184 ? -9.738 2.502 -9.853 1.00 83.75 184 THR A C 1
ATOM 1441 O O . THR A 1 184 ? -10.886 2.888 -9.666 1.00 83.75 184 THR A O 1
ATOM 1444 N N . ILE A 1 185 ? -8.838 2.448 -8.865 1.00 84.06 185 ILE A N 1
ATOM 1445 C CA . ILE A 1 185 ? -9.149 2.802 -7.471 1.00 84.06 185 ILE A CA 1
ATOM 1446 C C . ILE A 1 185 ? -9.709 4.230 -7.372 1.00 84.06 185 ILE A C 1
ATOM 1448 O O . ILE A 1 185 ? -10.736 4.443 -6.732 1.00 84.06 185 ILE A O 1
ATOM 1452 N N . LEU A 1 186 ? -9.073 5.211 -8.024 1.00 84.31 186 LEU A N 1
ATOM 1453 C CA . LEU A 1 186 ? -9.543 6.601 -8.012 1.00 84.31 186 LEU A CA 1
ATOM 1454 C C . LEU A 1 186 ? -10.912 6.771 -8.688 1.00 84.31 186 LEU A C 1
ATOM 1456 O O . LEU A 1 186 ? -11.735 7.536 -8.191 1.00 84.31 186 LEU A O 1
ATOM 1460 N N . VAL A 1 187 ? -11.168 6.054 -9.786 1.00 87.75 187 VAL A N 1
ATOM 1461 C CA . VAL A 1 187 ? -12.472 6.063 -10.471 1.00 87.75 187 VAL A CA 1
ATOM 1462 C C . VAL A 1 187 ? -13.561 5.468 -9.582 1.00 87.75 187 VAL A C 1
ATOM 1464 O O . VAL A 1 187 ? -14.641 6.046 -9.483 1.00 87.75 187 VAL A O 1
ATOM 1467 N N . ASN A 1 188 ? -13.280 4.362 -8.893 1.00 84.94 188 ASN A N 1
ATOM 1468 C CA . ASN A 1 188 ? -14.238 3.728 -7.988 1.00 84.94 188 ASN A CA 1
ATOM 1469 C C . ASN A 1 188 ? -14.581 4.646 -6.805 1.00 84.94 188 ASN A C 1
ATOM 1471 O O . ASN A 1 188 ? -15.752 4.788 -6.463 1.00 84.94 188 ASN A O 1
ATOM 1475 N N . ILE A 1 189 ? -13.582 5.327 -6.229 1.00 83.25 189 ILE A N 1
ATOM 1476 C CA . ILE A 1 189 ? -13.792 6.323 -5.162 1.00 83.25 189 ILE A CA 1
ATOM 1477 C C . ILE A 1 189 ? -14.697 7.467 -5.640 1.00 83.25 189 ILE A C 1
ATOM 1479 O O . ILE A 1 189 ? -15.595 7.892 -4.917 1.00 83.25 189 ILE A O 1
ATOM 1483 N N . GLU A 1 190 ? -14.467 7.990 -6.846 1.00 84.44 190 GLU A N 1
ATOM 1484 C CA . GLU A 1 190 ? -15.264 9.106 -7.368 1.00 84.44 190 GLU A CA 1
ATOM 1485 C C . GLU A 1 190 ? -16.693 8.669 -7.723 1.00 84.44 190 GLU A C 1
ATOM 1487 O O . GLU A 1 190 ? -17.647 9.395 -7.459 1.00 84.44 190 GLU A O 1
ATOM 1492 N N . THR A 1 191 ? -16.844 7.459 -8.263 1.00 86.38 191 THR A N 1
ATOM 1493 C CA . THR A 1 191 ? -18.144 6.874 -8.622 1.00 86.38 191 THR A CA 1
ATOM 1494 C C . THR A 1 191 ? -19.025 6.708 -7.388 1.00 86.38 191 THR A C 1
ATOM 1496 O O . THR A 1 191 ? -20.177 7.130 -7.386 1.00 86.38 191 THR A O 1
ATOM 1499 N N . GLU A 1 192 ? -18.470 6.161 -6.309 1.00 83.88 192 GLU A N 1
ATOM 1500 C CA . GLU A 1 192 ? -19.175 6.026 -5.036 1.00 83.88 192 GLU A CA 1
ATOM 1501 C C . GLU A 1 192 ? -19.568 7.387 -4.449 1.00 83.88 192 GLU A C 1
ATOM 1503 O O . GLU A 1 192 ? -20.684 7.544 -3.958 1.00 83.88 192 GLU A O 1
ATOM 1508 N N . ARG A 1 193 ? -18.696 8.402 -4.557 1.00 84.81 193 ARG A N 1
ATOM 1509 C CA . ARG A 1 193 ? -19.019 9.764 -4.112 1.00 84.81 193 ARG A CA 1
ATOM 1510 C C . ARG A 1 193 ? -20.236 10.328 -4.848 1.00 84.81 193 ARG A C 1
ATOM 1512 O O . ARG A 1 193 ? -21.106 10.911 -4.210 1.00 84.81 193 ARG A O 1
ATOM 1519 N N . ILE A 1 194 ? -20.303 10.141 -6.167 1.00 84.25 194 ILE A N 1
ATOM 1520 C CA . ILE A 1 194 ? -21.427 10.605 -6.995 1.00 84.25 194 ILE A CA 1
ATOM 1521 C C . ILE A 1 194 ? -22.720 9.875 -6.610 1.00 84.25 194 ILE A C 1
ATOM 1523 O O . ILE A 1 194 ? -23.758 10.516 -6.466 1.00 84.25 194 ILE A O 1
ATOM 1527 N N . ILE A 1 195 ? -22.661 8.557 -6.396 1.00 86.06 195 ILE A N 1
ATOM 1528 C CA . ILE A 1 195 ? -23.823 7.762 -5.965 1.00 86.06 195 ILE A CA 1
ATOM 1529 C C . ILE A 1 195 ? -24.322 8.237 -4.592 1.00 86.06 195 ILE A C 1
ATOM 1531 O O . ILE A 1 195 ? -25.524 8.424 -4.404 1.00 86.06 195 ILE A O 1
ATOM 1535 N N . ALA A 1 196 ? -23.412 8.486 -3.646 1.00 82.50 196 ALA A N 1
ATOM 1536 C CA . ALA A 1 196 ? -23.759 8.991 -2.320 1.00 82.50 196 ALA A CA 1
ATOM 1537 C C . ALA A 1 196 ? -24.394 10.393 -2.377 1.00 82.50 196 ALA A C 1
ATOM 1539 O O . ALA A 1 196 ? -25.366 10.662 -1.670 1.00 82.50 196 ALA A O 1
ATOM 1540 N N . GLU A 1 197 ? -23.886 11.275 -3.242 1.00 82.62 197 GLU A N 1
ATOM 1541 C CA . GLU A 1 197 ? -24.433 12.619 -3.454 1.00 82.62 197 GLU A CA 1
ATOM 1542 C C . GLU A 1 197 ? -25.842 12.566 -4.069 1.00 82.62 197 GLU A C 1
ATOM 1544 O O . GLU A 1 197 ? -26.757 13.227 -3.578 1.00 82.62 197 GLU A O 1
ATOM 1549 N N . GLN A 1 198 ? -26.060 11.702 -5.065 1.00 82.38 198 GLN A N 1
ATOM 1550 C CA . GLN A 1 198 ? -27.382 11.477 -5.661 1.00 82.38 198 GLN A CA 1
ATOM 1551 C C . GLN A 1 198 ? -28.391 10.939 -4.634 1.00 82.38 198 GLN A C 1
ATOM 1553 O O . GLN A 1 198 ? -29.489 11.486 -4.503 1.00 82.38 198 GLN A O 1
ATOM 1558 N N . ALA A 1 199 ? -27.996 9.947 -3.832 1.00 79.31 199 ALA A N 1
ATOM 1559 C CA . ALA A 1 199 ? -28.834 9.395 -2.767 1.00 79.31 199 ALA A CA 1
ATOM 1560 C C . ALA A 1 199 ? -29.178 10.426 -1.672 1.00 79.31 199 ALA A C 1
ATOM 1562 O O . ALA A 1 199 ? -30.247 10.351 -1.062 1.00 79.31 199 ALA A O 1
ATOM 1563 N N . ALA A 1 200 ? -28.297 11.399 -1.414 1.00 77.69 200 ALA A N 1
ATOM 1564 C CA . ALA A 1 200 ? -28.575 12.500 -0.493 1.00 77.69 200 ALA A CA 1
ATOM 1565 C C . ALA A 1 200 ? -29.581 13.505 -1.085 1.00 77.69 200 ALA A C 1
ATOM 1567 O O . ALA A 1 200 ? -30.482 13.966 -0.379 1.00 77.69 200 ALA A O 1
ATOM 1568 N N . THR A 1 201 ? -29.478 13.808 -2.384 1.00 75.81 201 THR A N 1
ATOM 1569 C CA . THR A 1 201 ? -30.412 14.724 -3.062 1.00 75.81 201 THR A CA 1
ATOM 1570 C C . THR A 1 201 ? -31.827 14.159 -3.189 1.00 75.81 201 THR A C 1
ATOM 1572 O O . THR A 1 201 ? -32.788 14.905 -3.021 1.00 75.81 201 THR A O 1
ATOM 1575 N N . GLU A 1 202 ? -31.980 12.847 -3.383 1.00 74.81 202 GLU A N 1
ATOM 1576 C CA . GLU A 1 202 ? -33.291 12.187 -3.477 1.00 74.81 202 GLU A CA 1
ATOM 1577 C C . GLU A 1 202 ? -34.042 12.148 -2.132 1.00 74.81 202 GLU A C 1
ATOM 1579 O O . GLU A 1 202 ? -35.270 12.193 -2.090 1.00 74.81 202 GLU A O 1
ATOM 1584 N N . LYS A 1 203 ? -33.317 12.134 -1.006 1.00 68.19 203 LYS A N 1
ATOM 1585 C CA . LYS A 1 203 ? -33.906 12.132 0.346 1.00 68.19 203 LYS A CA 1
ATOM 1586 C C . LYS A 1 203 ? -34.351 13.511 0.840 1.00 68.19 203 LYS A C 1
ATOM 1588 O O . LYS A 1 203 ? -34.923 13.597 1.925 1.00 68.19 203 LYS A O 1
ATOM 1593 N N . THR A 1 204 ? -34.102 14.579 0.081 1.00 56.28 204 THR A N 1
ATOM 1594 C CA . THR A 1 204 ? -34.565 15.925 0.439 1.00 56.28 204 THR A CA 1
ATOM 1595 C C . THR A 1 204 ? -35.962 16.123 -0.157 1.00 56.28 204 THR A C 1
ATOM 1597 O O . THR A 1 204 ? -36.067 16.293 -1.372 1.00 56.28 204 THR A O 1
ATOM 1600 N N . PRO A 1 205 ? -37.055 16.068 0.634 1.00 59.84 205 PRO A N 1
ATOM 1601 C CA . PRO A 1 205 ? -38.390 16.275 0.089 1.00 59.84 205 PRO A CA 1
ATOM 1602 C C . PRO A 1 205 ? -38.459 17.661 -0.568 1.00 59.84 205 PRO A C 1
ATOM 1604 O O . PRO A 1 205 ? -37.874 18.611 -0.033 1.00 59.84 205 PRO A O 1
ATOM 1607 N N . PRO A 1 206 ? -39.156 17.808 -1.711 1.00 59.41 206 PRO A N 1
ATOM 1608 C CA . PRO A 1 206 ? -39.348 19.112 -2.318 1.00 59.41 206 PRO A CA 1
ATOM 1609 C C . PRO A 1 206 ? -39.973 20.021 -1.266 1.00 59.41 206 PRO A C 1
ATOM 1611 O O . PRO A 1 206 ? -41.021 19.703 -0.702 1.00 59.41 206 PRO A O 1
ATOM 1614 N N . ASN A 1 207 ? -39.283 21.118 -0.964 1.00 57.84 207 ASN A N 1
ATOM 1615 C CA . ASN A 1 207 ? -39.741 22.138 -0.040 1.00 57.84 207 ASN A CA 1
ATOM 1616 C C . ASN A 1 207 ? -41.084 22.686 -0.549 1.00 57.84 207 ASN A C 1
ATOM 1618 O O . ASN A 1 207 ? -41.131 23.564 -1.411 1.00 57.84 207 ASN A O 1
ATOM 1622 N N . ALA A 1 208 ? -42.181 22.113 -0.059 1.00 57.72 208 ALA A N 1
ATOM 1623 C CA . ALA A 1 208 ? -43.541 22.521 -0.358 1.00 57.72 208 ALA A CA 1
ATOM 1624 C C . ALA A 1 208 ? -43.869 23.793 0.438 1.00 57.72 208 ALA A C 1
ATOM 1626 O O . ALA A 1 208 ? -44.716 23.793 1.324 1.00 57.72 208 ALA A O 1
ATOM 1627 N N . SER A 1 209 ? -43.179 24.893 0.140 1.00 59.22 209 SER A N 1
ATOM 1628 C CA . SER A 1 209 ? -43.478 26.212 0.694 1.00 59.22 209 SER A CA 1
ATOM 1629 C C . SER A 1 209 ? -43.924 27.149 -0.426 1.00 59.22 209 SER A C 1
ATOM 1631 O O . SER A 1 209 ? -43.120 27.918 -0.946 1.00 59.22 209 SER A O 1
ATOM 1633 N N . ASN A 1 210 ? -45.193 27.033 -0.833 1.00 57.47 210 ASN A N 1
ATOM 1634 C CA . ASN A 1 210 ? -46.000 28.140 -1.371 1.00 57.47 210 ASN A CA 1
ATOM 1635 C C . ASN A 1 210 ? -47.446 27.691 -1.655 1.00 57.47 210 ASN A C 1
ATOM 1637 O O . ASN A 1 210 ? -47.865 27.561 -2.801 1.00 57.47 210 ASN A O 1
ATOM 1641 N N . GLN A 1 211 ? -48.232 27.476 -0.599 1.00 51.69 211 GLN A N 1
ATOM 1642 C CA . GLN A 1 211 ? -49.696 27.567 -0.665 1.00 51.69 211 GLN A CA 1
ATOM 1643 C C . GLN A 1 211 ? -50.226 28.204 0.624 1.00 51.69 211 GLN A C 1
ATOM 1645 O O . GLN A 1 211 ? -50.810 27.547 1.476 1.00 51.69 211 GLN A O 1
ATOM 1650 N N . THR A 1 212 ? -50.033 29.511 0.774 1.00 57.16 212 THR A N 1
ATOM 1651 C CA . THR A 1 212 ? -50.905 30.339 1.617 1.00 57.16 212 THR A CA 1
ATOM 1652 C C . THR A 1 212 ? -51.705 31.245 0.692 1.00 57.16 212 THR A C 1
ATOM 1654 O O . THR A 1 212 ? -51.375 32.403 0.446 1.00 57.16 212 THR A O 1
ATOM 1657 N N . GLY A 1 213 ? -52.752 30.660 0.107 1.00 52.75 213 GLY A N 1
ATOM 1658 C CA . GLY A 1 213 ? -53.806 31.412 -0.557 1.00 52.75 213 GLY A CA 1
ATOM 1659 C C . GLY A 1 213 ? -54.520 32.282 0.472 1.00 52.75 213 GLY A C 1
ATOM 1660 O O . GLY A 1 213 ? -55.071 31.781 1.449 1.00 52.75 213 GLY A O 1
ATOM 1661 N N . TRP A 1 214 ? -54.482 33.592 0.256 1.00 57.91 214 TRP A N 1
ATOM 1662 C CA . TRP A 1 214 ? -55.276 34.559 0.995 1.00 57.91 214 TRP A CA 1
ATOM 1663 C C . TRP A 1 214 ? -56.758 34.319 0.699 1.00 57.91 214 TRP A C 1
ATOM 1665 O O . TRP A 1 214 ? -57.228 34.605 -0.399 1.00 57.91 214 TRP A O 1
ATOM 1675 N N . VAL A 1 215 ? -57.497 33.806 1.681 1.00 58.75 215 VAL A N 1
ATOM 1676 C CA . VAL A 1 215 ? -58.962 33.857 1.697 1.00 58.75 215 VAL A CA 1
ATOM 1677 C C . VAL A 1 215 ? -59.371 34.538 2.994 1.00 58.75 215 VAL A C 1
ATOM 1679 O O . VAL A 1 215 ? -59.523 33.905 4.032 1.00 58.75 215 VAL A O 1
ATOM 1682 N N . THR A 1 216 ? -59.530 35.855 2.936 1.00 60.19 216 THR A N 1
ATOM 1683 C CA . THR A 1 216 ? -60.308 36.604 3.924 1.00 60.19 216 THR A CA 1
ATOM 1684 C C . THR A 1 216 ? -61.608 37.027 3.260 1.00 60.19 216 THR A C 1
ATOM 1686 O O . THR A 1 216 ? -61.672 38.042 2.572 1.00 60.19 216 THR A O 1
ATOM 1689 N N . THR A 1 217 ? -62.640 36.209 3.445 1.00 61.03 217 THR A N 1
ATOM 1690 C CA . THR A 1 217 ? -64.041 36.608 3.313 1.00 61.03 217 THR A CA 1
ATOM 1691 C C . THR A 1 217 ? -64.518 37.129 4.662 1.00 61.03 217 THR A C 1
ATOM 1693 O O . THR A 1 217 ? -64.570 36.351 5.614 1.00 61.03 217 THR A O 1
ATOM 1696 N N . THR A 1 218 ? -64.930 38.395 4.731 1.00 58.09 218 THR A N 1
ATOM 1697 C CA . THR A 1 218 ? -65.828 38.853 5.797 1.00 58.09 218 THR A CA 1
ATOM 1698 C C . THR A 1 218 ? -66.916 39.735 5.198 1.00 58.09 218 THR A C 1
ATOM 1700 O O . THR A 1 218 ? -66.649 40.697 4.482 1.00 58.09 218 THR A O 1
ATOM 1703 N N . SER A 1 219 ? -68.136 39.297 5.474 1.00 54.16 219 SER A N 1
ATOM 1704 C CA . SER A 1 219 ? -69.462 39.774 5.096 1.00 54.16 219 SER A CA 1
ATOM 1705 C C . SER A 1 219 ? -69.806 41.175 5.603 1.00 54.16 219 SER A C 1
ATOM 1707 O O . SER A 1 219 ? -69.452 41.524 6.731 1.00 54.16 219 SER A O 1
ATOM 1709 N N . GLY A 1 220 ? -70.579 41.905 4.795 1.00 53.41 220 GLY A N 1
ATOM 1710 C CA . GLY A 1 220 ? -71.553 42.898 5.261 1.00 53.41 220 GLY A CA 1
ATOM 1711 C C . GLY A 1 220 ? -72.945 42.287 5.364 1.00 53.41 220 GLY A C 1
ATOM 1712 O O . GLY A 1 220 ? -73.142 41.198 4.774 1.00 53.41 220 GLY A O 1
#

Nearest PDB structures (foldseek):
  7a0g-assembly1_GGG  TM=2.926E-01  e=6.964E-01  Serratia marcescens

pLDDT: mean 78.55, std 13.73, range [34.31, 96.38]

Secondary structure (DSSP, 8-state):
---HHHHHHHHHHS-HHHHHHIIIIIGGGS-HHHHHHHHHHHHHTT--THHHHHHHHHHHHHTT----SS-----HHHHHHHHHHHHTT--HHHHHHHHHTTT--HHHHHHHHHHHHHHHHHHHHHHHHHHHHHHHHHHHHHHHHHHT-STTS-HHHHHHHHHHHHHHHHHHHHHHHHHHHHHHHHHHHHHHHHHHHHHHHHTS----------------

Radius of gyration: 30.13 Å; Cα contacts (8 Å, |Δi|>4): 154; chains: 1; bounding box: 107×59×79 Å

Mean predicted aligned error: 16.76 Å

Solvent-accessible surface area (backbone atoms only — not comparable to full-atom values): 12651 Å² total; per-residue (Å²): 133,85,61,64,68,59,54,48,52,52,58,71,69,48,53,72,68,54,52,52,47,40,46,73,72,49,47,85,80,47,53,55,70,56,51,51,50,51,49,52,52,30,59,78,67,72,47,82,60,66,58,48,48,76,76,36,47,66,56,41,47,77,59,72,61,78,83,62,102,65,75,88,76,73,48,71,66,58,52,50,50,55,50,52,45,32,53,74,62,52,51,72,66,61,51,41,54,56,34,45,76,69,74,41,53,70,70,55,38,52,50,50,61,71,42,40,66,59,51,50,49,53,52,51,57,55,41,56,60,47,30,51,50,13,50,52,40,22,52,53,12,47,54,42,29,63,72,46,64,52,95,87,55,75,64,68,56,28,52,52,10,52,50,33,29,53,53,10,50,50,37,35,53,57,34,50,57,52,48,52,50,47,50,49,29,53,50,43,56,52,51,52,51,51,52,54,51,51,58,53,58,71,70,52,73,81,82,86,80,83,84,83,78,88,79,86,88,81,84,132

Foldseek 3Di:
DDDLVVLLVVLVPDDPVRLLCCLQPVLVVDQLSSLVSSLVSCVVVVHDCVSNCVPCVPSPVLSLDPPDPDDRCPDVVLLVLLLVCLLVLDDLVVNLVVCVVVVHDNVVSVVCSVCNLVVLVVVLVVLVVQLVVLVVLLVVLVVQLVVPVDPPDDCVSNVVSVVSNVSSVVSNVVSVVVNVSSVSSNVSVVVNVVVVVVVVVVPDPPPPPDPPDDDDDDDD